Protein AF-A0A3C1GSE6-F1 (afdb_monomer)

Nearest PDB structures (foldseek):
  7pji-assembly1_A  TM=9.623E-01  e=3.183E-30  Pseudomonas aeruginosa
  7pji-assembly1_B-5  TM=9.602E-01  e=8.202E-30  Pseudomonas aeruginosa
  7qem-assembly2_B  TM=7.145E-01  e=1.023E-28  Escherichia coli
  7rgq-assembly1_H  TM=9.235E-01  e=9.334E-24  Homo sapiens
  6rfu-assembly1_A  TM=8.770E-01  e=3.984E-23  Trypanosoma brucei brucei

Mean predicted aligned error: 7.7 Å

Foldseek 3Di:
DCQQQVAFQWAFPWDEAEQQQFQLVVVVVCVVVVHFKHFYAHPPFQATFFIAGVVQPVPDDRRGHGNNVRTGGPVRAAEDEPPDDPVVVVVSCVVVVHFKYFYADPNNGGGTMGGVVSVVVCVVCVPACADPRRGGAAEDEAELDPCRVVVLVVVVVVVHQEYEHDDLAQLDPSNLVVLLVCCVVPVNHAYETDDYADPVSQVSNVVSPHPYYHYDHQPDPPHPRD

Secondary structure (DSSP, 8-state):
-TTTTTS-SSEES---B-TTSBHHHHHHHHHHHT-SEEEEE-TTS-BEEEEEEHHHHTT---TTSBGGGTSEEGGG--EEETT--HHHHHHHHHHHT-SEEEEE-TT-BEEEEEEHHHHHHHHH-TT--B-TTSPBP-EEEE-SSTTHHHHHHHHHTTT-SEEEEE-S-SSSHHHHHHHHHHHHH-TTSEEEEEEE-SHHHHHHHHHTT-SEEEE-SS-STT----

Radius of gyration: 23.15 Å; Cα contacts (8 Å, |Δi|>4): 385; chains: 1; bounding box: 52×35×68 Å

Solvent-accessible surface area (backbone atoms only — not comparable to full-atom values): 12542 Å² total; per-residue (Å²): 94,68,63,53,65,70,38,28,66,48,36,68,77,59,72,68,45,38,47,79,40,30,40,49,56,50,51,51,56,25,60,79,67,73,50,65,59,36,47,24,23,45,83,98,54,52,36,55,49,28,39,39,38,48,86,55,53,76,82,66,78,69,42,78,45,41,37,60,81,54,33,49,46,51,94,75,60,64,70,43,52,80,88,64,52,70,67,58,52,53,47,51,33,60,75,70,72,45,60,64,39,41,23,28,50,99,84,43,26,64,57,27,38,29,48,54,65,40,54,52,51,44,69,78,38,78,85,60,64,54,44,100,73,50,18,44,63,43,74,48,77,41,62,67,55,91,63,35,61,66,52,50,52,55,41,52,77,44,66,52,54,31,41,29,43,54,44,82,60,26,74,33,70,57,46,41,52,46,47,32,48,47,40,72,78,41,67,88,58,42,34,32,39,16,19,27,87,50,70,68,39,50,50,57,36,44,76,39,60,33,74,42,72,41,78,55,66,43,78,50,96,87,47,78,76,107

Structure (mmCIF, N/CA/C/O backbone):
data_AF-A0A3C1GSE6-F1
#
_entry.id   AF-A0A3C1GSE6-F1
#
loop_
_atom_site.group_PDB
_atom_site.id
_atom_site.type_symbol
_atom_site.label_atom_id
_atom_site.label_alt_id
_atom_site.label_comp_id
_atom_site.label_asym_id
_atom_site.label_entity_id
_atom_site.label_seq_id
_atom_site.pdbx_PDB_ins_code
_atom_site.Cartn_x
_atom_site.Cartn_y
_atom_site.Cartn_z
_atom_site.occupancy
_atom_site.B_iso_or_equiv
_atom_site.auth_seq_id
_atom_site.auth_comp_id
_atom_site.auth_asym_id
_atom_site.auth_atom_id
_atom_site.pdbx_PDB_model_num
ATOM 1 N N . ARG A 1 1 ? 6.328 -0.970 2.252 1.00 86.19 1 ARG A N 1
ATOM 2 C CA . ARG A 1 1 ? 5.075 -0.355 1.736 1.00 86.19 1 ARG A CA 1
ATOM 3 C C . ARG A 1 1 ? 4.805 1.066 2.292 1.00 86.19 1 ARG A C 1
ATOM 5 O O . ARG A 1 1 ? 3.653 1.419 2.488 1.00 86.19 1 ARG A O 1
ATOM 12 N N . ARG A 1 2 ? 5.817 1.920 2.544 1.00 84.06 2 ARG A N 1
ATOM 13 C CA . ARG A 1 2 ? 5.595 3.234 3.202 1.00 84.06 2 ARG A CA 1
ATOM 14 C C . ARG A 1 2 ? 4.736 4.198 2.371 1.00 84.06 2 ARG A C 1
ATOM 16 O O . ARG A 1 2 ? 3.789 4.751 2.906 1.00 84.06 2 ARG A O 1
ATOM 23 N N . VAL A 1 3 ? 5.023 4.343 1.073 1.00 89.69 3 VAL A N 1
ATOM 24 C CA . VAL A 1 3 ? 4.269 5.244 0.175 1.00 89.69 3 VAL A CA 1
ATOM 25 C C . VAL A 1 3 ? 2.808 4.804 0.038 1.00 89.69 3 VAL A C 1
ATOM 27 O O . VAL A 1 3 ? 1.908 5.602 0.266 1.00 89.69 3 VAL A O 1
ATOM 30 N N . LYS A 1 4 ? 2.564 3.513 -0.228 1.00 87.12 4 LYS A N 1
ATOM 31 C CA . LYS A 1 4 ? 1.205 2.962 -0.391 1.00 87.12 4 LYS A CA 1
ATOM 32 C C . LYS A 1 4 ? 0.340 3.038 0.873 1.00 87.12 4 LYS A C 1
ATOM 34 O O . LYS A 1 4 ? -0.876 2.983 0.758 1.00 87.12 4 LYS A O 1
ATOM 39 N N . LYS A 1 5 ? 0.956 3.155 2.057 1.00 79.69 5 LYS A N 1
ATOM 40 C CA . LYS A 1 5 ? 0.273 3.332 3.351 1.00 79.69 5 LYS A CA 1
ATOM 41 C C . LYS A 1 5 ? 0.173 4.799 3.797 1.00 79.69 5 LYS A C 1
ATOM 43 O O . LYS A 1 5 ? -0.409 5.060 4.841 1.00 79.69 5 LYS A O 1
ATOM 48 N N . PHE A 1 6 ? 0.772 5.748 3.070 1.00 77.75 6 PHE A N 1
ATOM 49 C CA . PHE A 1 6 ? 0.846 7.145 3.518 1.00 77.75 6 PHE A CA 1
ATOM 50 C C . PHE A 1 6 ? -0.500 7.863 3.426 1.00 77.75 6 PHE A C 1
ATOM 52 O O . PHE A 1 6 ? -0.855 8.653 4.300 1.00 77.75 6 PHE A O 1
ATOM 59 N N . GLU A 1 7 ? -1.234 7.591 2.358 1.00 70.06 7 GLU A N 1
ATOM 60 C CA . GLU A 1 7 ? -2.572 8.099 2.114 1.00 70.06 7 GLU A CA 1
ATOM 61 C C . GLU A 1 7 ? -3.308 6.966 1.423 1.00 70.06 7 GLU A C 1
ATOM 63 O O . GLU A 1 7 ? -2.921 6.550 0.332 1.00 70.06 7 GLU A O 1
ATOM 68 N N . ALA A 1 8 ? -4.288 6.403 2.110 1.00 59.44 8 ALA A N 1
ATOM 69 C CA . ALA A 1 8 ? -5.158 5.380 1.577 1.00 59.44 8 ALA A CA 1
ATOM 70 C C . ALA A 1 8 ? -6.560 5.798 1.997 1.00 59.44 8 ALA A C 1
ATOM 72 O O . ALA A 1 8 ? -6.798 5.985 3.185 1.00 59.44 8 ALA A O 1
ATOM 73 N N . GLY A 1 9 ? -7.488 5.965 1.051 1.00 59.75 9 GLY A N 1
ATOM 74 C CA . GLY A 1 9 ? -8.892 6.244 1.395 1.00 59.75 9 GLY A CA 1
ATOM 75 C C . GLY A 1 9 ? -9.475 5.200 2.362 1.00 59.75 9 GLY A C 1
ATOM 76 O O . GLY A 1 9 ? -10.435 5.466 3.074 1.00 59.75 9 GLY A O 1
ATOM 77 N N . THR A 1 10 ? -8.849 4.023 2.436 1.00 66.44 10 THR A N 1
ATOM 78 C CA . THR A 1 10 ? -9.043 3.007 3.468 1.00 66.44 10 THR A CA 1
ATOM 79 C C . THR A 1 10 ? -7.699 2.353 3.787 1.00 66.44 10 THR A C 1
ATOM 81 O O . THR A 1 10 ? -7.013 1.870 2.884 1.00 66.44 10 THR A O 1
ATOM 84 N N . VAL A 1 11 ? -7.301 2.314 5.061 1.00 69.44 11 VAL A N 1
ATOM 85 C CA . VAL A 1 11 ? -6.131 1.548 5.510 1.00 69.44 11 VAL A CA 1
ATOM 86 C C . VAL A 1 11 ? -6.491 0.065 5.473 1.00 69.44 11 VAL A C 1
ATOM 88 O O . VAL A 1 11 ? -7.218 -0.421 6.338 1.00 69.44 11 VAL A O 1
ATOM 91 N N . VAL A 1 12 ? -5.982 -0.634 4.458 1.00 71.12 12 VAL A N 1
ATOM 92 C CA . VAL A 1 12 ? -6.064 -2.096 4.326 1.00 71.12 12 VAL A CA 1
ATOM 93 C C . VAL A 1 12 ? -5.042 -2.731 5.273 1.00 71.12 12 VAL A C 1
ATOM 95 O O . VAL A 1 12 ? -3.887 -2.293 5.311 1.00 71.12 12 VAL A O 1
ATOM 98 N N . ASP A 1 13 ? -5.474 -3.734 6.038 1.00 77.81 13 ASP A N 1
ATOM 99 C CA . ASP A 1 13 ? -4.710 -4.396 7.108 1.00 77.81 13 ASP A CA 1
ATOM 100 C C . ASP A 1 13 ? -4.177 -3.412 8.175 1.00 77.81 13 ASP A C 1
ATOM 102 O O . ASP A 1 13 ? -2.957 -3.211 8.305 1.00 77.81 13 ASP A O 1
ATOM 106 N N . PRO A 1 14 ? -5.070 -2.730 8.922 1.00 86.81 14 PRO A N 1
ATOM 107 C CA . PRO A 1 14 ? -4.654 -1.859 10.014 1.00 86.81 14 PRO A CA 1
ATOM 108 C C . PRO A 1 14 ? -3.992 -2.678 11.130 1.00 86.81 14 PRO A C 1
ATOM 110 O O . PRO A 1 14 ? -4.272 -3.860 11.316 1.00 86.81 14 PRO A O 1
ATOM 113 N N . ILE A 1 15 ? -3.119 -2.034 11.905 1.00 90.88 15 ILE A N 1
ATOM 114 C CA . ILE A 1 15 ? -2.558 -2.656 13.108 1.00 90.88 15 ILE A CA 1
ATOM 115 C C . ILE A 1 15 ? -3.683 -2.843 14.127 1.00 90.88 15 ILE A C 1
ATOM 117 O O . ILE A 1 15 ? -4.404 -1.892 14.431 1.00 90.88 15 ILE A O 1
ATOM 121 N N . THR A 1 16 ? -3.807 -4.058 14.653 1.00 95.19 16 THR A N 1
ATOM 122 C CA . THR A 1 16 ? -4.832 -4.445 15.626 1.00 95.19 16 THR A CA 1
ATOM 123 C C . THR A 1 16 ? -4.227 -4.809 16.972 1.00 95.19 16 THR A C 1
ATOM 125 O O . THR A 1 16 ? -3.056 -5.180 17.069 1.00 95.19 16 THR A O 1
ATOM 128 N N . VAL A 1 17 ? -5.059 -4.771 18.008 1.00 96.25 17 VAL A N 1
ATOM 129 C CA . VAL A 1 17 ? -4.738 -5.278 19.349 1.00 96.25 17 VAL A CA 1
ATOM 130 C C . VAL A 1 17 ? -5.795 -6.274 19.819 1.00 96.25 17 VAL A C 1
ATOM 132 O O . VAL A 1 17 ? -6.829 -6.446 19.175 1.00 96.25 17 VAL A O 1
ATOM 135 N N . HIS A 1 18 ? -5.532 -6.934 20.943 1.00 97.06 18 HIS A N 1
ATOM 136 C CA . HIS A 1 18 ? -6.451 -7.883 21.572 1.00 97.06 18 HIS A CA 1
ATOM 137 C C . HIS A 1 18 ? -7.008 -7.306 22.876 1.00 97.06 18 HIS A C 1
ATOM 139 O O . HIS A 1 18 ? -6.310 -6.510 23.510 1.00 97.06 18 HIS A O 1
ATOM 145 N N . PRO A 1 19 ? -8.224 -7.694 23.297 1.00 96.75 19 PRO A N 1
ATOM 146 C CA . PRO A 1 19 ? -8.855 -7.124 24.486 1.00 96.75 19 PRO A CA 1
ATOM 147 C C . PRO A 1 19 ? -8.029 -7.328 25.767 1.00 96.75 19 PRO A C 1
ATOM 149 O O . PRO A 1 19 ? -8.020 -6.461 26.631 1.00 96.75 19 PRO A O 1
ATOM 152 N N . GLU A 1 20 ? -7.273 -8.420 25.863 1.00 96.50 20 GLU A N 1
ATOM 153 C CA . GLU A 1 20 ? -6.437 -8.800 27.008 1.00 96.50 20 GLU A CA 1
ATOM 154 C C . GLU A 1 20 ? -5.025 -8.197 26.959 1.00 96.50 20 GLU A C 1
ATOM 156 O O . GLU A 1 20 ? -4.245 -8.377 27.896 1.00 96.50 20 GLU A O 1
ATOM 161 N N . MET A 1 21 ? -4.664 -7.517 25.864 1.00 96.56 21 MET A N 1
ATOM 162 C CA . MET A 1 21 ? -3.403 -6.781 25.777 1.00 96.56 21 MET A CA 1
ATOM 163 C C . MET A 1 21 ? -3.384 -5.693 26.854 1.00 96.56 21 MET A C 1
ATOM 165 O O . MET A 1 21 ? -4.416 -5.091 27.143 1.00 96.56 21 MET A O 1
ATOM 169 N N . THR A 1 22 ? -2.227 -5.433 27.461 1.00 97.19 22 THR A N 1
ATOM 170 C CA . THR A 1 22 ? -2.127 -4.374 28.471 1.00 97.19 22 THR A CA 1
ATOM 171 C C . THR A 1 22 ? -2.100 -2.996 27.812 1.00 97.19 22 THR A C 1
ATOM 173 O O . THR A 1 22 ? -1.607 -2.844 26.691 1.00 97.19 22 THR A O 1
ATOM 176 N N . ILE A 1 23 ? -2.563 -1.962 28.518 1.00 96.00 23 ILE A N 1
ATOM 177 C CA . ILE A 1 23 ? -2.424 -0.574 28.042 1.00 96.00 23 ILE A CA 1
ATOM 178 C C . ILE A 1 23 ? -0.949 -0.217 27.794 1.00 96.00 23 ILE A C 1
ATOM 180 O O . ILE A 1 23 ? -0.641 0.495 26.842 1.00 96.00 23 ILE A O 1
ATOM 184 N N . GLY A 1 24 ? -0.017 -0.730 28.602 1.00 95.50 24 GLY A N 1
ATOM 185 C CA . GLY A 1 24 ? 1.415 -0.503 28.391 1.00 95.50 24 GLY A CA 1
ATOM 186 C C . GLY A 1 24 ? 1.925 -1.034 27.046 1.00 95.50 24 GLY A C 1
ATOM 187 O O . GLY A 1 24 ? 2.712 -0.359 26.381 1.00 95.50 24 GLY A O 1
ATOM 188 N N . ASP A 1 25 ? 1.458 -2.211 26.626 1.00 95.81 25 ASP A N 1
ATOM 189 C CA . ASP A 1 25 ? 1.808 -2.786 25.321 1.00 95.81 25 ASP A CA 1
ATOM 190 C C . ASP A 1 25 ? 1.157 -2.007 24.173 1.00 95.81 25 ASP A C 1
ATOM 192 O O . ASP A 1 25 ? 1.814 -1.733 23.166 1.00 95.81 25 ASP A O 1
ATOM 196 N N . LEU A 1 26 ? -0.101 -1.585 24.353 1.00 95.44 26 LEU A N 1
ATOM 197 C CA . LEU A 1 26 ? -0.802 -0.710 23.414 1.00 95.44 26 LEU A CA 1
ATOM 198 C C . LEU A 1 26 ? -0.024 0.593 23.186 1.00 95.44 26 LEU A C 1
ATOM 200 O O . LEU A 1 26 ? 0.201 0.963 22.036 1.00 95.44 26 LEU A O 1
ATOM 204 N N . LEU A 1 27 ? 0.424 1.263 24.255 1.00 93.06 27 LEU A N 1
ATOM 205 C CA . LEU A 1 27 ? 1.179 2.516 24.156 1.00 93.06 27 LEU A CA 1
ATOM 206 C C . LEU A 1 27 ? 2.449 2.343 23.322 1.00 93.06 27 LEU A C 1
ATOM 208 O O . LEU A 1 27 ? 2.641 3.077 22.354 1.00 93.06 27 LEU A O 1
ATOM 212 N N . ARG A 1 28 ? 3.259 1.321 23.624 1.00 93.81 28 ARG A N 1
ATOM 213 C CA . ARG A 1 28 ? 4.477 1.010 22.855 1.00 93.81 28 ARG A CA 1
ATOM 214 C C . ARG A 1 28 ? 4.169 0.767 21.383 1.00 93.81 28 ARG A C 1
ATOM 216 O O . ARG A 1 28 ? 4.780 1.381 20.517 1.00 93.81 28 ARG A O 1
ATOM 223 N N . LEU A 1 29 ? 3.168 -0.069 21.101 1.00 93.50 29 LEU A N 1
ATOM 224 C CA . LEU A 1 29 ? 2.739 -0.368 19.737 1.00 93.50 29 LEU A CA 1
ATOM 225 C C . LEU A 1 29 ? 2.329 0.905 18.983 1.00 93.50 29 LEU A C 1
ATOM 227 O O . LEU A 1 29 ? 2.688 1.080 17.816 1.00 93.50 29 LEU A O 1
ATOM 231 N N . THR A 1 30 ? 1.577 1.790 19.640 1.00 91.25 30 THR A N 1
ATOM 232 C CA . THR A 1 30 ? 1.107 3.045 19.043 1.00 91.25 30 THR A CA 1
ATOM 233 C C . THR A 1 30 ? 2.225 4.058 18.822 1.00 91.25 30 THR A C 1
ATOM 235 O O . THR A 1 30 ? 2.217 4.722 17.786 1.00 91.25 30 THR A O 1
ATOM 238 N N . GLU A 1 31 ? 3.203 4.150 19.728 1.00 90.06 31 GLU A N 1
ATOM 239 C CA . GLU A 1 31 ? 4.375 5.023 19.592 1.00 90.06 31 GLU A CA 1
ATOM 240 C C . GLU A 1 31 ? 5.297 4.545 18.465 1.00 90.06 31 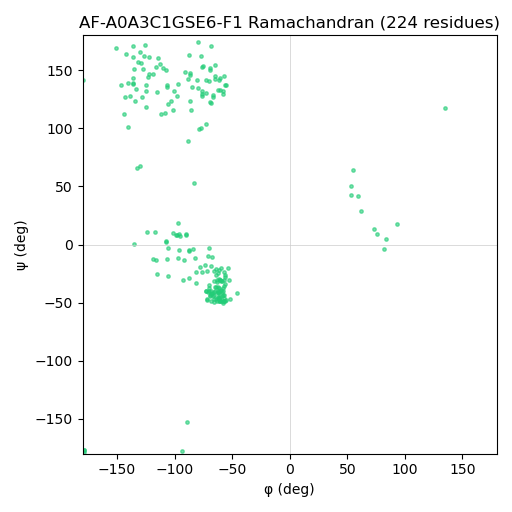GLU A C 1
ATOM 242 O O . GLU A 1 31 ? 5.620 5.324 17.567 1.00 90.06 31 GLU A O 1
ATOM 247 N N . ASP A 1 32 ? 5.628 3.251 18.442 1.00 90.25 32 ASP A N 1
ATOM 248 C CA . ASP A 1 32 ? 6.518 2.649 17.440 1.00 90.25 32 ASP A CA 1
ATOM 249 C C . ASP A 1 32 ? 5.977 2.794 16.009 1.00 90.25 32 ASP A C 1
ATOM 251 O O . ASP A 1 32 ? 6.739 2.886 15.043 1.00 90.25 32 ASP A O 1
ATOM 255 N N . ASN A 1 33 ? 4.649 2.828 15.862 1.00 86.12 33 ASN A N 1
ATOM 256 C CA . ASN A 1 33 ? 3.979 2.927 14.566 1.00 86.12 33 ASN A CA 1
ATOM 257 C C . ASN A 1 33 ? 3.382 4.313 14.281 1.00 86.12 33 ASN A C 1
ATOM 259 O O . ASN A 1 33 ? 2.863 4.527 13.183 1.00 86.12 33 ASN A O 1
ATOM 263 N N . ASN A 1 34 ? 3.469 5.255 15.227 1.00 85.81 34 ASN A N 1
ATOM 264 C CA . ASN A 1 34 ? 2.869 6.590 15.155 1.00 85.81 34 ASN A CA 1
ATOM 265 C C . ASN A 1 34 ? 1.353 6.560 14.833 1.00 85.81 34 ASN A C 1
ATOM 267 O O . ASN A 1 34 ? 0.882 7.226 13.906 1.00 85.81 34 ASN A O 1
ATOM 271 N N . ILE A 1 35 ? 0.588 5.749 15.577 1.00 87.44 35 ILE A N 1
ATOM 272 C CA . ILE A 1 35 ? -0.853 5.508 15.372 1.00 87.44 35 ILE A CA 1
ATOM 273 C C . ILE A 1 35 ? -1.663 6.023 16.568 1.00 87.44 35 ILE A C 1
ATOM 275 O O . ILE A 1 35 ? -1.382 5.685 17.707 1.00 87.44 35 ILE A O 1
ATOM 279 N N . SER A 1 36 ? -2.733 6.787 16.325 1.00 89.38 36 SER A N 1
ATOM 280 C CA . SER A 1 36 ? -3.587 7.362 17.385 1.00 89.38 36 SER A CA 1
ATOM 281 C C . SER A 1 36 ? -4.880 6.582 17.666 1.00 89.38 36 SER A C 1
ATOM 283 O O . SER A 1 36 ? -5.778 7.077 18.347 1.00 89.38 36 SER A O 1
ATOM 285 N N . GLY A 1 37 ? -5.046 5.397 17.085 1.00 92.19 37 GLY A N 1
ATOM 286 C CA . GLY A 1 37 ? -6.183 4.519 17.348 1.00 92.19 37 GLY A CA 1
ATOM 287 C C . GLY A 1 37 ? -6.105 3.226 16.557 1.00 92.19 37 GLY A C 1
ATOM 288 O O . GLY A 1 37 ? -5.687 3.246 15.400 1.00 92.19 37 GLY A O 1
ATOM 289 N N . VAL A 1 38 ? -6.499 2.129 17.193 1.00 94.94 38 VAL A N 1
ATOM 290 C CA . VAL A 1 38 ? -6.351 0.764 16.684 1.00 94.94 38 VAL A CA 1
ATOM 291 C C . VAL A 1 38 ? -7.637 -0.036 16.918 1.00 94.94 38 VAL A C 1
ATOM 293 O O . VAL A 1 38 ? -8.247 0.084 17.986 1.00 94.94 38 VAL A O 1
ATOM 296 N N . PRO A 1 39 ? -8.081 -0.849 15.943 1.00 96.56 39 PRO A N 1
ATOM 297 C CA . PRO A 1 39 ? -9.157 -1.808 16.156 1.00 96.56 39 PRO A CA 1
ATOM 298 C C . PRO A 1 39 ? -8.741 -2.883 17.162 1.00 96.56 39 PRO A C 1
ATOM 300 O O . PRO A 1 39 ? -7.588 -3.325 17.185 1.00 96.56 39 PRO A O 1
ATOM 303 N N . VAL A 1 40 ? -9.702 -3.330 17.963 1.00 97.56 40 VAL A N 1
ATOM 304 C CA . VAL A 1 40 ? -9.545 -4.451 18.888 1.00 97.56 40 VAL A CA 1
ATOM 305 C C . VAL A 1 40 ? -10.232 -5.667 18.277 1.00 97.56 40 VAL A C 1
ATOM 307 O O . VAL A 1 40 ? -11.423 -5.613 17.953 1.00 97.56 40 VAL A O 1
ATOM 310 N N . VAL A 1 41 ? -9.484 -6.757 18.108 1.00 97.38 41 VAL A N 1
ATOM 311 C CA . VAL A 1 41 ? -9.966 -8.010 17.511 1.00 97.38 41 VAL A CA 1
ATOM 312 C C . VAL A 1 41 ? -9.788 -9.187 18.465 1.00 97.38 41 VAL A C 1
ATOM 314 O O . VAL A 1 41 ? -8.824 -9.246 19.235 1.00 97.38 41 VAL A O 1
ATOM 317 N N . GLU A 1 42 ? -10.714 -10.141 18.405 1.00 96.00 42 GLU A N 1
ATOM 318 C CA . GLU A 1 42 ? -10.632 -11.382 19.176 1.00 96.00 42 GLU A CA 1
ATOM 319 C C . GLU A 1 42 ? -9.385 -12.184 18.773 1.00 96.00 42 GLU A C 1
ATOM 321 O O . GLU A 1 42 ? -9.084 -12.364 17.591 1.00 96.00 42 GLU A O 1
ATOM 326 N N . LYS A 1 43 ? -8.639 -12.667 19.768 1.00 92.31 43 LYS A N 1
ATOM 327 C CA . LYS A 1 43 ? -7.331 -13.294 19.566 1.00 92.31 43 LYS A CA 1
ATOM 328 C C . LYS A 1 43 ? -7.396 -14.495 18.619 1.00 92.31 43 LYS A C 1
ATOM 330 O O . LYS A 1 43 ? -8.178 -15.417 18.816 1.00 92.31 43 LYS A O 1
ATOM 335 N N . GLY A 1 44 ? -6.510 -14.509 17.622 1.00 89.25 44 GLY A N 1
ATOM 336 C CA . GLY A 1 44 ? -6.452 -15.574 16.614 1.00 89.25 44 GLY A CA 1
ATOM 337 C C . GLY A 1 44 ? -7.562 -15.501 15.561 1.00 89.25 44 GLY A C 1
ATOM 338 O O . GLY A 1 44 ? -7.705 -16.432 14.771 1.00 89.25 44 GLY A O 1
ATOM 339 N N . THR A 1 45 ? -8.332 -14.413 15.538 1.00 92.25 45 THR A N 1
ATOM 340 C CA . THR A 1 45 ? -9.370 -14.147 14.543 1.00 92.25 45 THR A CA 1
ATOM 341 C C . THR A 1 45 ? -9.287 -12.693 14.074 1.00 92.25 45 THR A C 1
ATOM 343 O O . THR A 1 45 ? -8.617 -11.871 14.695 1.00 92.25 45 THR A O 1
ATOM 346 N N . ASP A 1 46 ? -10.041 -12.362 13.028 1.00 93.00 46 ASP A N 1
ATOM 347 C CA . ASP A 1 46 ? -10.222 -10.976 12.584 1.00 93.00 46 ASP A CA 1
ATOM 348 C C . ASP A 1 46 ? -11.523 -10.352 13.111 1.00 93.00 46 ASP A C 1
ATOM 350 O O . ASP A 1 46 ? -11.907 -9.271 12.674 1.00 93.00 46 ASP A O 1
ATOM 354 N N . LYS A 1 47 ? -12.252 -11.016 14.021 1.00 96.69 47 LYS A N 1
ATOM 355 C CA . LYS A 1 47 ? -13.542 -10.511 14.513 1.00 96.69 47 LYS A CA 1
ATOM 356 C C . LYS A 1 47 ? -13.346 -9.262 15.359 1.00 96.69 47 LYS A C 1
ATOM 358 O O . LYS A 1 47 ? -12.672 -9.305 16.387 1.00 96.69 47 LYS A O 1
ATOM 363 N N . VAL A 1 48 ? -13.986 -8.170 14.953 1.00 97.25 48 VAL A N 1
ATOM 364 C CA . VAL A 1 48 ? -13.905 -6.886 15.654 1.00 97.25 48 VAL A CA 1
ATOM 365 C C . VAL A 1 48 ? -14.761 -6.928 16.918 1.00 97.25 48 VAL A C 1
ATOM 367 O O . VAL A 1 48 ? -15.951 -7.249 16.870 1.00 97.25 48 VAL A O 1
ATOM 370 N N . VAL A 1 49 ? -14.150 -6.571 18.047 1.00 97.50 49 VAL A N 1
ATOM 371 C CA . VAL A 1 49 ? -14.802 -6.491 19.366 1.00 97.50 49 VAL A CA 1
ATOM 372 C C . VAL A 1 49 ? -14.772 -5.084 19.964 1.00 97.50 49 VAL A C 1
ATOM 374 O O . VAL A 1 49 ? -15.493 -4.814 20.921 1.00 97.50 49 VAL A O 1
ATOM 377 N N . GLY A 1 50 ? -13.982 -4.174 19.390 1.00 97.19 50 GLY A N 1
ATOM 378 C CA . GLY A 1 50 ? -13.915 -2.790 19.840 1.00 97.19 50 GLY A CA 1
ATOM 379 C C . GLY A 1 50 ? -12.974 -1.922 19.011 1.00 97.19 50 GLY A C 1
ATOM 380 O O . GLY A 1 50 ? -12.355 -2.371 18.044 1.00 97.19 50 GLY A O 1
ATOM 381 N N . ILE A 1 51 ? -12.837 -0.667 19.423 1.00 97.00 51 ILE A N 1
ATOM 382 C CA . ILE A 1 51 ? -11.781 0.245 18.979 1.00 97.00 51 ILE A CA 1
ATOM 383 C C . ILE A 1 51 ? -11.247 0.986 20.190 1.00 97.00 51 ILE A C 1
ATOM 385 O O . ILE A 1 51 ? -12.004 1.342 21.089 1.00 97.00 51 ILE A O 1
ATOM 389 N N . VAL A 1 52 ? -9.947 1.239 20.207 1.00 96.12 52 VAL A N 1
ATOM 390 C CA . VAL A 1 52 ? -9.330 2.078 21.226 1.00 96.12 52 VAL A CA 1
ATOM 391 C C . VAL A 1 52 ? -8.563 3.203 20.539 1.00 96.12 52 VAL A C 1
ATOM 393 O O . VAL A 1 52 ? -7.906 3.000 19.515 1.00 96.12 52 VAL A O 1
ATOM 396 N N . THR A 1 53 ? -8.671 4.418 21.064 1.00 94.69 53 THR A N 1
ATOM 397 C CA . THR A 1 53 ? -8.098 5.642 20.498 1.00 94.69 53 THR A CA 1
ATOM 398 C C . THR A 1 53 ? -7.319 6.438 21.535 1.00 94.69 53 THR A C 1
ATOM 400 O O . THR A 1 53 ? -7.475 6.254 22.737 1.00 94.69 53 THR A O 1
ATOM 403 N N . HIS A 1 54 ? -6.511 7.397 21.078 1.00 93.00 54 HIS A N 1
ATOM 404 C CA . HIS A 1 54 ? -5.711 8.251 21.954 1.00 93.00 54 HIS A CA 1
ATOM 405 C C . HIS A 1 54 ? -6.529 8.934 23.056 1.00 93.00 54 HIS A C 1
ATOM 407 O O . HIS A 1 54 ? -6.021 9.158 24.150 1.00 93.00 54 HIS A O 1
ATOM 413 N N . ARG A 1 55 ? -7.809 9.238 22.804 1.00 91.81 55 ARG A N 1
ATOM 414 C CA . ARG A 1 55 ? -8.691 9.830 23.817 1.00 91.81 55 ARG A CA 1
ATOM 415 C C . ARG A 1 55 ? -8.906 8.906 25.017 1.00 91.81 55 ARG A C 1
ATOM 417 O O . ARG A 1 55 ? -9.046 9.426 26.122 1.00 91.81 55 ARG A O 1
ATOM 424 N N . ASP A 1 56 ? -8.891 7.601 24.782 1.00 91.62 56 ASP A N 1
ATOM 425 C CA . ASP A 1 56 ? -9.223 6.566 25.756 1.00 91.62 56 ASP A CA 1
ATOM 426 C C . ASP A 1 56 ? -8.033 6.255 26.675 1.00 91.62 56 ASP A C 1
ATOM 428 O O . ASP A 1 56 ? -8.229 6.016 27.857 1.00 91.62 56 ASP A O 1
ATOM 432 N N . TRP A 1 57 ? -6.788 6.338 26.178 1.00 90.31 57 TRP A N 1
ATOM 433 C CA . TRP A 1 57 ? -5.589 6.028 26.981 1.00 90.31 57 TRP A CA 1
ATOM 434 C C . TRP A 1 57 ? -4.744 7.232 27.417 1.00 90.31 57 TRP A C 1
ATOM 436 O O . TRP A 1 57 ? -3.862 7.075 28.258 1.00 90.31 57 TRP A O 1
ATOM 446 N N . ARG A 1 58 ? -4.948 8.442 26.870 1.00 87.81 58 ARG A N 1
ATOM 447 C CA . ARG A 1 58 ? -4.054 9.604 27.120 1.00 87.81 58 ARG A CA 1
ATOM 448 C C . ARG A 1 58 ? -3.877 9.998 28.589 1.00 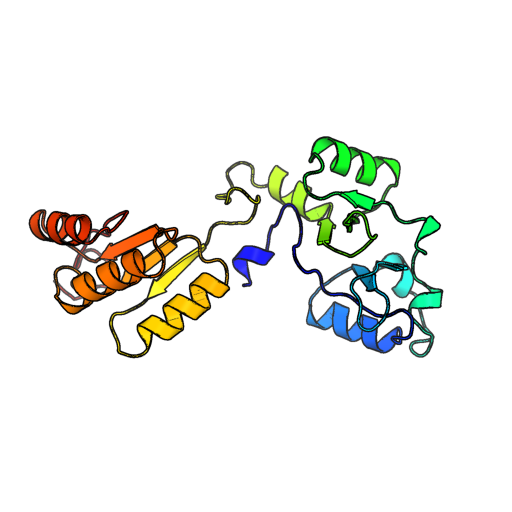87.81 58 ARG A C 1
ATOM 450 O O . ARG A 1 58 ? -2.903 10.667 28.915 1.00 87.81 58 ARG A O 1
ATOM 457 N N . PHE A 1 59 ? -4.828 9.646 29.450 1.00 89.50 59 PHE A N 1
ATOM 458 C CA . PHE A 1 59 ? -4.790 9.950 30.883 1.00 89.50 59 PHE A CA 1
ATOM 459 C C . PHE A 1 59 ? -4.737 8.692 31.748 1.00 89.50 59 PHE A C 1
ATOM 461 O O . PHE A 1 59 ? -4.881 8.781 32.967 1.00 89.50 59 PHE A O 1
ATOM 468 N N . GLU A 1 60 ? -4.516 7.531 31.132 1.00 89.88 60 GLU A N 1
ATOM 469 C CA . GLU A 1 60 ? -4.461 6.280 31.864 1.00 89.88 60 GLU A CA 1
ATOM 470 C C . GLU A 1 60 ? -3.142 6.123 32.607 1.00 89.88 60 GLU A C 1
ATOM 472 O O . GLU A 1 60 ? -2.052 6.275 32.058 1.00 89.88 60 GLU A O 1
ATOM 477 N N . THR A 1 61 ? -3.258 5.806 33.893 1.00 90.81 61 THR A N 1
ATOM 478 C CA . THR A 1 61 ? -2.111 5.651 34.799 1.00 90.81 61 THR A CA 1
ATOM 479 C C . THR A 1 61 ? -1.838 4.188 35.125 1.00 90.81 61 THR A C 1
ATOM 481 O O . THR A 1 61 ? -0.694 3.808 35.385 1.00 90.81 61 THR A O 1
ATOM 484 N N . ASN A 1 62 ? -2.864 3.334 35.067 1.00 93.50 62 ASN A N 1
ATOM 485 C CA . ASN A 1 62 ? -2.715 1.905 35.284 1.00 93.50 62 ASN A CA 1
ATOM 486 C C . ASN A 1 62 ? -2.383 1.188 33.971 1.00 93.50 62 ASN A C 1
ATOM 488 O O . ASN A 1 62 ? -3.257 0.695 33.266 1.00 93.50 62 ASN A O 1
ATOM 492 N N . LEU A 1 63 ? -1.092 1.074 33.666 1.00 93.38 63 LEU A N 1
ATOM 493 C CA . LEU A 1 63 ? -0.624 0.443 32.427 1.00 93.38 63 LEU A CA 1
ATOM 494 C C . LEU A 1 63 ? -0.815 -1.080 32.381 1.00 93.38 63 LEU A C 1
ATOM 496 O O . LEU A 1 63 ? -0.597 -1.685 31.334 1.00 93.38 63 LEU A O 1
ATOM 500 N N . LYS A 1 64 ? -1.182 -1.710 33.503 1.00 95.56 64 LYS A N 1
ATOM 501 C CA . LYS A 1 64 ? -1.355 -3.167 33.601 1.00 95.56 64 LYS A CA 1
ATOM 502 C C . LYS A 1 64 ? -2.782 -3.625 33.316 1.00 95.56 64 LYS A C 1
ATOM 504 O O . LYS A 1 64 ? -2.988 -4.825 33.165 1.00 95.56 64 LYS A O 1
ATOM 509 N N . GLN A 1 65 ? -3.751 -2.711 33.292 1.00 95.75 65 GLN A N 1
ATOM 510 C CA . GLN A 1 65 ? -5.133 -3.071 32.983 1.00 95.75 65 GLN A CA 1
ATOM 511 C C . GLN A 1 65 ? -5.270 -3.465 31.501 1.00 95.75 65 GLN A C 1
ATOM 513 O O . GLN A 1 65 ? -4.465 -3.011 30.674 1.00 95.75 65 GLN A O 1
ATOM 518 N N . PRO A 1 66 ? -6.243 -4.327 31.168 1.00 97.25 66 PRO A N 1
ATOM 519 C CA . PRO A 1 66 ? -6.447 -4.767 29.799 1.00 97.25 66 PRO A CA 1
ATOM 520 C C . PRO A 1 66 ? -7.106 -3.673 28.948 1.00 97.25 66 PRO A C 1
ATOM 522 O O . PRO A 1 66 ? -7.839 -2.822 29.453 1.00 97.25 66 PRO A O 1
ATOM 525 N N . VAL A 1 67 ? -6.862 -3.711 27.636 1.00 97.00 67 VAL A N 1
ATOM 526 C CA . VAL A 1 67 ? -7.463 -2.797 26.649 1.00 97.00 67 VAL A CA 1
ATOM 527 C C . VAL A 1 67 ? -8.995 -2.845 26.681 1.00 97.00 67 VAL A C 1
ATOM 529 O O . VAL A 1 67 ? -9.638 -1.827 26.429 1.00 97.00 67 VAL A O 1
ATOM 532 N N . SER A 1 68 ? -9.586 -3.990 27.033 1.00 96.62 68 SER A N 1
ATOM 533 C CA . SER A 1 68 ? -11.038 -4.162 27.148 1.00 96.62 68 SER A CA 1
ATOM 534 C C . SER A 1 68 ? -11.725 -3.178 28.099 1.00 96.62 68 SER A C 1
ATOM 536 O O . SER A 1 68 ? -12.898 -2.892 27.891 1.00 96.62 68 SER A O 1
ATOM 538 N N . GLU A 1 69 ? -11.021 -2.650 29.107 1.00 96.12 69 GLU A N 1
ATOM 539 C CA . GLU A 1 69 ? -11.595 -1.707 30.083 1.00 96.12 69 GLU A CA 1
ATOM 540 C C . GLU A 1 69 ? -11.761 -0.289 29.528 1.00 96.12 69 GLU A C 1
ATOM 542 O O . GLU A 1 69 ? -12.575 0.479 30.033 1.00 96.12 69 GLU A O 1
ATOM 547 N N . ILE A 1 70 ? -10.987 0.070 28.498 1.00 95.06 70 ILE A N 1
ATOM 548 C CA . ILE A 1 70 ? -10.954 1.435 27.950 1.00 95.06 70 ILE A CA 1
ATOM 549 C C . ILE A 1 70 ? -11.448 1.521 26.504 1.00 95.06 70 ILE A C 1
ATOM 551 O O . ILE A 1 70 ? -11.661 2.616 25.991 1.00 95.06 70 ILE A O 1
ATOM 555 N N . MET A 1 71 ? -11.598 0.391 25.811 1.00 96.19 71 MET A N 1
ATOM 556 C CA . MET A 1 71 ? -12.049 0.393 24.422 1.00 96.19 71 MET A CA 1
ATOM 557 C C . MET A 1 71 ? -13.521 0.805 24.304 1.00 96.19 71 MET A C 1
ATOM 559 O O . MET A 1 71 ? -14.350 0.497 25.159 1.00 96.19 71 MET A O 1
ATOM 563 N N . THR A 1 72 ? -13.878 1.418 23.178 1.00 96.81 72 THR A N 1
ATOM 564 C CA . THR A 1 72 ? -15.282 1.506 22.765 1.00 96.81 72 THR A CA 1
ATOM 565 C C . THR A 1 72 ? -15.751 0.102 22.366 1.00 96.81 72 THR A C 1
ATOM 567 O O . THR A 1 72 ? -15.130 -0.502 21.482 1.00 96.81 72 THR A O 1
ATOM 570 N N . PRO A 1 73 ? -16.808 -0.439 22.998 1.00 96.69 73 PRO A N 1
ATOM 571 C CA . PRO A 1 73 ? -17.236 -1.815 22.785 1.00 96.69 73 PRO A CA 1
ATOM 572 C C . PRO A 1 73 ? -17.986 -1.977 21.460 1.00 96.69 73 PRO A C 1
ATOM 574 O O . PRO A 1 73 ? -18.485 -1.004 20.886 1.00 96.69 73 PRO A O 1
ATOM 577 N N . LYS A 1 74 ? -18.087 -3.226 20.994 1.00 95.31 74 LYS A N 1
ATOM 578 C CA . LYS A 1 74 ? -18.700 -3.619 19.717 1.00 95.31 74 LYS A CA 1
ATOM 579 C C . LYS A 1 74 ? -20.050 -2.951 19.442 1.00 95.31 74 LYS A C 1
ATOM 581 O O . LYS A 1 74 ? -20.295 -2.518 18.320 1.00 95.31 74 LYS A O 1
ATOM 586 N N . GLU A 1 75 ? -20.910 -2.847 20.448 1.00 94.44 75 GLU A N 1
ATOM 587 C CA . GLU A 1 75 ? -22.281 -2.335 20.332 1.00 94.44 75 GLU A CA 1
ATOM 588 C C . GLU A 1 75 ? -22.335 -0.831 20.029 1.00 94.44 75 GLU A C 1
ATOM 590 O O . GLU A 1 75 ? -23.364 -0.327 19.585 1.00 94.44 75 GLU A O 1
ATOM 595 N N . GLN A 1 76 ? -21.236 -0.114 20.273 1.00 94.38 76 GLN A N 1
ATOM 596 C CA . GLN A 1 76 ? -21.106 1.326 20.048 1.00 94.38 76 GLN A CA 1
ATOM 597 C C . GLN A 1 76 ? -20.211 1.650 18.845 1.00 94.38 76 GLN A C 1
ATOM 599 O O . GLN A 1 76 ? -19.939 2.821 18.572 1.00 94.38 76 GLN A O 1
ATOM 604 N N . LEU A 1 77 ? -19.732 0.631 18.126 1.00 95.06 77 LEU A N 1
ATOM 605 C CA . LEU A 1 77 ? -18.878 0.844 16.969 1.00 95.06 77 LEU A CA 1
ATOM 606 C C . LEU A 1 77 ? -19.676 1.382 15.791 1.00 95.06 77 LEU A C 1
ATOM 608 O O . LEU A 1 77 ? -20.667 0.803 15.352 1.00 95.06 77 LEU A O 1
ATOM 612 N N . VAL A 1 78 ? -19.148 2.451 15.209 1.00 95.12 78 VAL A N 1
ATOM 613 C CA . VAL A 1 78 ? -19.561 2.919 13.892 1.00 95.12 78 VAL A CA 1
ATOM 614 C C . VAL A 1 78 ? -18.742 2.157 12.859 1.00 95.12 78 VAL A C 1
ATOM 616 O O . VAL A 1 78 ? -17.5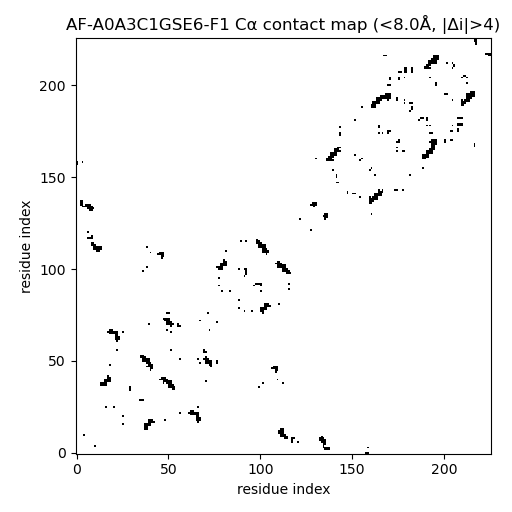11 2.260 12.816 1.00 95.12 78 VAL A O 1
ATOM 619 N N . THR A 1 79 ? -19.434 1.361 12.050 1.00 95.56 79 THR A N 1
ATOM 620 C CA . THR A 1 79 ? -18.827 0.465 11.064 1.00 95.56 79 THR A CA 1
ATOM 621 C C . THR A 1 79 ? -19.456 0.665 9.692 1.00 95.56 79 THR A C 1
ATOM 623 O O . THR A 1 79 ? -20.578 1.158 9.580 1.00 95.56 79 THR A O 1
ATOM 626 N N . VAL A 1 80 ? -18.714 0.303 8.650 1.00 95.00 80 VAL A N 1
ATOM 627 C CA . VAL A 1 80 ? -19.179 0.278 7.258 1.00 95.00 80 VAL A CA 1
ATOM 628 C C . VAL A 1 80 ? -18.704 -1.001 6.579 1.00 95.00 80 VAL A C 1
ATOM 630 O O . VAL A 1 80 ? -17.755 -1.634 7.041 1.00 95.00 80 VAL A O 1
ATOM 633 N N . HIS A 1 81 ? -19.330 -1.367 5.466 1.00 92.81 81 HIS A N 1
ATOM 634 C CA . HIS A 1 81 ? -18.854 -2.463 4.626 1.00 92.81 81 HIS A CA 1
ATOM 635 C C . HIS A 1 81 ? -17.831 -1.978 3.591 1.00 92.81 81 HIS A C 1
ATOM 637 O O . HIS A 1 81 ? -17.709 -0.780 3.313 1.00 92.81 81 HIS A O 1
ATOM 643 N N . GLU A 1 82 ? -17.079 -2.916 3.013 1.00 85.19 82 GLU A N 1
ATOM 644 C CA . GLU A 1 82 ? -16.210 -2.618 1.874 1.00 85.19 82 GLU A CA 1
ATOM 645 C C . GLU A 1 82 ? -17.010 -1.996 0.718 1.00 85.19 82 GLU A C 1
ATOM 647 O O . GLU A 1 82 ? -18.111 -2.433 0.389 1.00 85.19 82 GLU A O 1
ATOM 652 N N . GLY A 1 83 ? -16.443 -0.964 0.089 1.00 81.50 83 GLY A N 1
ATOM 653 C CA . GLY A 1 83 ? -17.085 -0.260 -1.024 1.00 81.50 83 GLY A CA 1
ATOM 654 C C . GLY A 1 83 ? -18.089 0.821 -0.616 1.00 81.50 83 GLY A C 1
ATOM 655 O O . GLY A 1 83 ? -18.705 1.419 -1.497 1.00 81.50 83 GLY A O 1
ATOM 656 N N . GLU A 1 84 ? -18.237 1.110 0.681 1.00 87.75 84 GLU A N 1
ATOM 657 C CA . GLU A 1 84 ? -19.043 2.240 1.143 1.00 87.75 84 GLU A CA 1
ATOM 658 C C . GLU A 1 84 ? -18.561 3.575 0.544 1.00 87.75 84 GLU A C 1
ATOM 660 O O . GLU A 1 84 ? -17.371 3.818 0.329 1.00 87.75 84 GLU A O 1
ATOM 665 N N . SER A 1 85 ? -19.514 4.463 0.274 1.00 85.00 85 SER A N 1
ATOM 666 C CA . SER A 1 85 ? -19.258 5.755 -0.345 1.00 85.00 85 SER A CA 1
ATOM 667 C C . SER A 1 85 ? -18.515 6.717 0.589 1.00 85.00 85 SER A C 1
ATOM 669 O O . SER A 1 85 ? -18.829 6.859 1.774 1.00 85.00 85 SER A O 1
ATOM 671 N N . ASN A 1 86 ? -17.572 7.476 0.023 1.00 83.44 86 ASN A N 1
ATOM 672 C CA . ASN A 1 86 ? -16.851 8.527 0.748 1.00 83.44 86 ASN A CA 1
ATOM 673 C C . ASN A 1 86 ? -17.794 9.566 1.381 1.00 83.44 86 ASN A C 1
ATOM 675 O O . ASN A 1 86 ? -17.495 10.092 2.450 1.00 83.44 86 ASN A O 1
ATOM 679 N N . GLU A 1 87 ? -18.924 9.865 0.737 1.00 85.31 87 GLU A N 1
ATOM 680 C CA . GLU A 1 87 ? -19.931 10.793 1.262 1.00 85.31 87 GLU A CA 1
ATOM 681 C C . GLU A 1 87 ? -20.587 10.255 2.539 1.00 85.31 87 GLU A C 1
ATOM 683 O O . GLU A 1 87 ? -20.656 10.977 3.538 1.00 85.31 87 GLU A O 1
ATOM 688 N N . ASN A 1 88 ? -21.000 8.981 2.548 1.00 89.38 88 ASN A N 1
ATOM 689 C CA . ASN A 1 88 ? -21.584 8.358 3.734 1.00 89.38 88 ASN A CA 1
ATOM 690 C C . ASN A 1 88 ? -20.557 8.234 4.869 1.00 89.38 88 ASN A C 1
ATOM 692 O O . ASN A 1 88 ? -20.859 8.557 6.015 1.00 89.38 88 ASN A O 1
ATOM 696 N N . ILE A 1 89 ? -19.308 7.872 4.557 1.00 90.12 89 ILE A N 1
ATOM 697 C CA . ILE A 1 89 ? -18.235 7.811 5.560 1.00 90.12 89 ILE A CA 1
ATOM 698 C C . ILE A 1 89 ? -17.990 9.189 6.191 1.00 90.12 89 ILE A C 1
ATOM 700 O O . ILE A 1 89 ? -17.923 9.299 7.417 1.00 90.12 89 ILE A O 1
ATOM 704 N N . LYS A 1 90 ? -17.900 10.258 5.384 1.00 88.06 90 LYS A N 1
ATOM 705 C CA . LYS A 1 90 ? -17.770 11.634 5.897 1.00 88.06 90 LYS A CA 1
ATOM 706 C C . LYS A 1 90 ? -18.948 12.010 6.797 1.00 88.06 90 LYS A C 1
ATOM 708 O O . LYS A 1 90 ? -18.738 12.630 7.841 1.00 88.06 90 LYS A O 1
ATOM 713 N N . LYS A 1 91 ? -20.168 11.615 6.421 1.00 91.56 91 LYS A N 1
ATOM 714 C CA . LYS A 1 91 ? -21.369 11.835 7.233 1.00 91.56 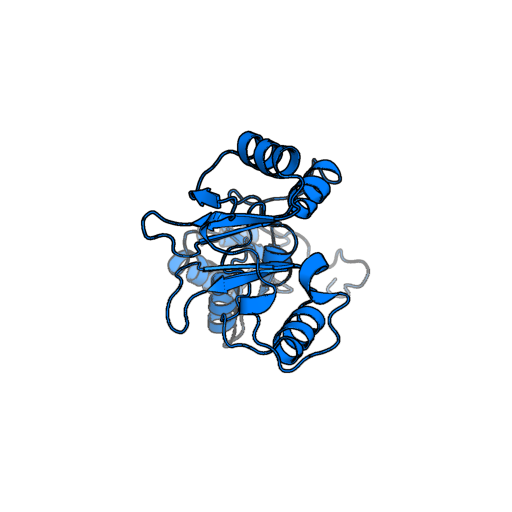91 LYS A CA 1
ATOM 715 C C . LYS A 1 91 ? -21.269 11.121 8.583 1.00 91.56 91 LYS A C 1
ATOM 717 O O . LYS A 1 91 ? -21.463 11.776 9.600 1.00 91.56 91 LYS A O 1
ATOM 722 N N . LEU A 1 92 ? -20.902 9.839 8.606 1.00 93.81 92 LEU A N 1
ATOM 723 C CA . LEU A 1 92 ? -20.742 9.056 9.838 1.00 93.81 92 LEU A CA 1
ATOM 724 C C . LEU A 1 92 ? -19.674 9.647 10.769 1.00 93.81 92 LEU A C 1
ATOM 726 O O . LEU A 1 92 ? -19.919 9.810 11.964 1.00 93.81 92 LEU A O 1
ATOM 730 N N . LEU A 1 93 ? -18.512 10.026 10.221 1.00 90.94 93 LEU A N 1
ATOM 731 C CA . LEU A 1 93 ? -17.447 10.698 10.975 1.00 90.94 93 LEU A CA 1
ATOM 732 C C . LEU A 1 93 ? -17.960 11.990 11.638 1.00 90.94 93 LEU A C 1
ATOM 734 O O . LEU A 1 93 ? -17.678 12.245 12.811 1.00 90.94 93 LEU A O 1
ATOM 738 N N . HIS A 1 94 ? -18.741 12.790 10.905 1.00 90.75 94 HIS A N 1
ATOM 739 C CA . HIS A 1 94 ? -19.302 14.046 11.402 1.00 90.75 94 HIS A CA 1
ATOM 740 C C . HIS A 1 94 ? -20.416 13.837 12.441 1.00 90.75 94 HIS A C 1
ATOM 742 O O . HIS A 1 94 ? -20.389 14.461 13.502 1.00 90.75 94 HIS A O 1
ATOM 748 N N . GLU A 1 95 ? -21.370 12.948 12.153 1.00 94.38 95 GLU A N 1
ATOM 749 C CA . GLU A 1 95 ? -22.542 12.655 12.985 1.00 94.38 95 GLU A CA 1
ATOM 750 C C . GLU A 1 95 ? -22.133 12.107 14.354 1.00 94.38 95 GLU A C 1
ATOM 752 O O . GLU A 1 95 ? -22.568 12.616 15.389 1.00 94.38 95 GLU A O 1
ATOM 757 N N . HIS A 1 96 ? -21.215 11.139 14.368 1.00 93.25 96 HIS A N 1
ATOM 758 C CA . HIS A 1 96 ? -20.729 10.520 15.599 1.00 93.25 96 HIS A CA 1
ATOM 759 C C . HIS A 1 96 ? -19.549 11.269 16.237 1.00 93.25 96 HIS A C 1
ATOM 761 O O . HIS A 1 96 ? -19.123 10.918 17.336 1.00 93.25 96 HIS A O 1
ATOM 767 N N . ARG A 1 97 ? -19.032 12.326 15.589 1.00 91.81 97 ARG A N 1
ATOM 768 C CA . ARG A 1 97 ? -17.875 13.125 16.044 1.00 91.81 97 ARG A CA 1
ATOM 769 C C . ARG A 1 97 ? -16.640 12.267 16.349 1.00 91.81 97 ARG A C 1
ATOM 771 O O . ARG A 1 97 ? -15.943 12.483 17.347 1.00 91.81 97 ARG A O 1
ATOM 778 N N . ILE A 1 98 ? -16.382 11.300 15.475 1.00 91.44 98 ILE A N 1
ATOM 779 C CA . ILE A 1 98 ? -15.266 10.354 15.559 1.00 91.44 98 ILE A CA 1
ATOM 780 C C . ILE A 1 98 ? -14.273 10.590 14.420 1.00 91.44 98 ILE A C 1
ATOM 782 O O . ILE A 1 98 ? -14.612 11.118 13.367 1.00 91.44 98 ILE A O 1
ATOM 786 N N . GLU A 1 99 ? -13.022 10.188 14.633 1.00 90.44 99 GLU A N 1
ATOM 787 C CA . GLU A 1 99 ? -11.942 10.368 13.652 1.00 90.44 99 GLU A CA 1
ATOM 788 C C . GLU A 1 99 ? -11.691 9.131 12.788 1.00 90.44 99 GLU A C 1
ATOM 790 O O . GLU A 1 99 ? -10.902 9.198 11.845 1.00 90.44 99 GLU A O 1
ATOM 795 N N . LYS A 1 100 ? -12.279 7.985 13.147 1.00 91.81 100 LYS A N 1
ATOM 796 C CA . LYS A 1 100 ? -11.994 6.687 12.535 1.00 91.81 100 LYS A CA 1
ATOM 797 C C . LYS A 1 100 ? -13.278 5.877 12.381 1.00 91.81 100 LYS A C 1
ATOM 799 O O . LYS A 1 100 ? -14.083 5.858 13.305 1.00 91.81 100 LYS A O 1
ATOM 804 N N . VAL A 1 101 ? -13.436 5.194 11.251 1.00 93.81 101 VAL A N 1
ATOM 805 C CA . VAL A 1 101 ? -14.546 4.266 10.969 1.00 93.81 101 VAL A CA 1
ATOM 806 C C . VAL A 1 101 ? -13.959 2.913 10.587 1.00 93.81 101 VAL A C 1
ATOM 808 O O . VAL A 1 101 ? -13.033 2.845 9.776 1.00 93.81 101 VAL A O 1
ATOM 811 N N . ILE A 1 102 ? -14.471 1.841 11.188 1.00 94.81 102 ILE A N 1
ATOM 812 C CA . ILE A 1 102 ? -14.005 0.478 10.917 1.00 94.81 102 ILE A CA 1
ATOM 813 C C . ILE A 1 102 ? -14.737 -0.077 9.696 1.00 94.81 102 ILE A C 1
ATOM 815 O O . ILE A 1 102 ? -15.956 0.039 9.596 1.00 94.81 102 ILE A O 1
ATOM 819 N N . VAL A 1 103 ? -13.991 -0.712 8.795 1.00 94.00 103 VAL A N 1
ATOM 820 C CA . VAL A 1 103 ? -14.547 -1.444 7.654 1.00 94.00 103 VAL A CA 1
ATOM 821 C C . VAL A 1 103 ? -14.609 -2.927 8.005 1.00 94.00 103 VAL A C 1
ATOM 823 O O . VAL A 1 103 ? -13.593 -3.492 8.421 1.00 94.00 103 VAL A O 1
ATOM 826 N N . ILE A 1 104 ? -15.776 -3.547 7.846 1.00 95.38 104 ILE A N 1
ATOM 827 C CA . ILE A 1 104 ? -16.041 -4.949 8.190 1.00 95.38 104 ILE A CA 1
ATOM 828 C C . ILE A 1 104 ? -16.631 -5.743 7.018 1.00 95.38 104 ILE A C 1
ATOM 830 O O . ILE A 1 104 ? -17.145 -5.169 6.059 1.00 95.38 104 ILE A O 1
ATOM 834 N N . ASP A 1 105 ? -16.568 -7.072 7.109 1.00 93.88 105 ASP A N 1
ATOM 835 C CA . ASP A 1 105 ? -17.375 -7.981 6.285 1.00 93.88 105 ASP A CA 1
ATOM 836 C C . ASP A 1 105 ? -18.684 -8.408 6.980 1.00 93.88 105 ASP A C 1
ATOM 838 O O . ASP A 1 105 ? -18.988 -7.981 8.096 1.00 93.88 105 ASP A O 1
ATOM 842 N N . ASP A 1 106 ? -19.449 -9.280 6.317 1.00 93.88 106 ASP A N 1
ATOM 843 C CA . ASP A 1 106 ? -20.728 -9.811 6.812 1.00 93.88 106 ASP A CA 1
ATOM 844 C C . ASP A 1 106 ? -20.594 -10.631 8.111 1.00 93.88 106 ASP A C 1
ATOM 846 O O . ASP A 1 106 ? -21.538 -10.714 8.896 1.00 93.88 106 ASP A O 1
ATOM 850 N N . ASP A 1 107 ? -19.410 -11.192 8.381 1.00 94.56 107 ASP A N 1
ATOM 851 C CA . ASP A 1 107 ? -19.090 -11.942 9.603 1.00 94.56 107 ASP A CA 1
ATOM 852 C C . ASP A 1 107 ? -18.533 -11.034 10.723 1.00 94.56 107 ASP A C 1
ATOM 854 O O . ASP A 1 107 ? -18.073 -11.524 11.765 1.00 94.56 107 ASP A O 1
ATOM 858 N N . PHE A 1 108 ? -18.569 -9.709 10.532 1.00 95.06 108 PHE A N 1
ATOM 859 C CA . PHE A 1 108 ? -18.011 -8.703 11.439 1.00 95.06 108 PHE A CA 1
ATOM 860 C C . PHE A 1 108 ? -16.487 -8.828 11.626 1.00 95.06 108 PHE A C 1
ATOM 862 O O . PHE A 1 108 ? -15.937 -8.495 12.686 1.00 95.06 108 PHE A O 1
ATOM 869 N N . ARG A 1 109 ? -15.789 -9.342 10.607 1.00 95.69 109 ARG A N 1
ATOM 870 C CA . ARG A 1 109 ? -14.326 -9.376 10.566 1.00 95.69 109 ARG A CA 1
ATOM 871 C C . ARG A 1 109 ? -13.767 -8.086 9.994 1.00 95.69 109 ARG A C 1
ATOM 873 O O . ARG A 1 109 ? -14.351 -7.487 9.098 1.00 95.69 109 ARG A O 1
ATOM 880 N N . LEU A 1 110 ? -12.611 -7.679 10.501 1.00 95.12 110 LEU A N 1
ATOM 881 C CA . LEU A 1 110 ? -11.917 -6.470 10.103 1.00 95.12 110 LEU A CA 1
ATOM 882 C C . LEU A 1 110 ? -11.422 -6.564 8.660 1.00 95.12 110 LEU A C 1
ATOM 884 O O . LEU A 1 110 ? -10.684 -7.477 8.296 1.00 95.12 110 LEU A O 1
ATOM 888 N N . ARG A 1 111 ? -11.789 -5.570 7.859 1.00 92.44 111 ARG A N 1
ATOM 889 C CA . ARG A 1 111 ? -11.331 -5.400 6.477 1.00 92.44 111 ARG A CA 1
ATOM 890 C C . ARG A 1 111 ? -10.503 -4.140 6.277 1.00 92.44 111 ARG A C 1
ATOM 892 O O . ARG A 1 111 ? -9.629 -4.093 5.416 1.00 92.44 111 ARG A O 1
ATOM 899 N N . GLY A 1 112 ? -10.708 -3.133 7.120 1.00 91.12 112 GLY A N 1
ATOM 900 C CA . GLY A 1 112 ? -9.934 -1.905 7.047 1.00 91.12 112 GLY A CA 1
ATOM 901 C C . GLY A 1 112 ? -10.297 -0.880 8.107 1.00 91.12 112 GLY A C 1
ATOM 902 O O . GLY A 1 112 ? -11.158 -1.094 8.959 1.00 91.12 112 GLY A O 1
ATOM 903 N N . LEU A 1 113 ? -9.621 0.261 8.037 1.00 91.38 113 LEU A N 1
ATOM 904 C CA . LEU A 1 113 ? -9.858 1.413 8.899 1.00 91.38 113 LEU A CA 1
ATOM 905 C C . LEU A 1 113 ? -9.774 2.690 8.066 1.00 91.38 113 LEU A C 1
ATOM 907 O O . LEU A 1 113 ? -8.785 2.913 7.371 1.00 91.38 113 LEU A O 1
ATOM 911 N N . ILE A 1 114 ? -10.792 3.537 8.143 1.00 89.19 114 ILE A N 1
ATOM 912 C CA . ILE A 1 114 ? -10.827 4.824 7.441 1.00 89.19 114 ILE A CA 1
ATOM 913 C C . ILE A 1 114 ? -10.623 5.932 8.458 1.00 89.19 114 ILE A C 1
ATOM 915 O O . ILE A 1 114 ? -11.229 5.889 9.527 1.00 89.19 114 ILE A O 1
ATOM 919 N N . THR A 1 115 ? -9.784 6.920 8.143 1.00 86.94 115 THR A N 1
ATOM 920 C CA . THR A 1 115 ? -9.489 8.030 9.055 1.00 86.94 115 THR A CA 1
ATOM 921 C C . THR A 1 115 ? -9.888 9.381 8.469 1.00 86.94 115 THR A C 1
ATOM 923 O O . THR A 1 115 ? -9.769 9.619 7.268 1.00 86.94 115 THR A O 1
ATOM 926 N N . VAL A 1 116 ? -10.311 10.316 9.325 1.00 84.50 116 VAL A N 1
ATOM 927 C CA . VAL A 1 116 ? -10.619 11.701 8.925 1.00 84.50 116 VAL A CA 1
ATOM 928 C C . VAL A 1 116 ? -9.408 12.401 8.292 1.00 84.50 116 VAL A C 1
ATOM 930 O O . VAL A 1 116 ? -9.556 13.211 7.378 1.00 84.50 116 VAL A O 1
ATOM 933 N N . ASN A 1 117 ? -8.196 12.037 8.724 1.00 79.81 117 ASN A N 1
ATOM 934 C CA . ASN A 1 117 ? -6.954 12.580 8.181 1.00 79.81 117 ASN A CA 1
ATOM 935 C C . ASN A 1 117 ? -6.755 12.229 6.702 1.00 79.81 117 ASN A C 1
ATOM 937 O O . ASN A 1 117 ? -6.151 13.022 5.982 1.00 79.81 117 ASN A O 1
ATOM 941 N N . ASP A 1 118 ? -7.258 11.086 6.230 1.00 76.50 118 ASP A N 1
ATOM 942 C CA . ASP A 1 118 ? -7.146 10.717 4.816 1.00 76.50 118 ASP A CA 1
ATOM 943 C C . ASP A 1 118 ? -8.026 11.616 3.934 1.00 76.50 118 ASP A C 1
ATOM 945 O O . ASP A 1 118 ? -7.601 12.028 2.853 1.00 76.50 118 ASP A O 1
ATOM 949 N N . PHE A 1 119 ? -9.197 12.037 4.428 1.00 76.31 119 PHE A N 1
ATOM 950 C CA . PHE A 1 119 ? -10.030 13.030 3.741 1.00 76.31 119 PHE A CA 1
ATOM 951 C C . PHE A 1 119 ? -9.389 14.419 3.729 1.00 76.31 119 PHE A C 1
ATOM 953 O O . PHE A 1 119 ? -9.376 15.071 2.687 1.00 76.31 119 PHE A O 1
ATOM 960 N N . ALA A 1 120 ? -8.802 14.848 4.850 1.00 75.69 120 ALA A N 1
ATOM 961 C CA . ALA A 1 120 ? -8.101 16.129 4.923 1.00 75.69 120 ALA A CA 1
ATOM 962 C C . ALA A 1 120 ? -6.894 16.180 3.967 1.00 75.69 120 ALA A C 1
ATOM 964 O O . ALA A 1 120 ? -6.665 17.188 3.300 1.00 75.69 120 ALA A O 1
ATOM 965 N N . LYS A 1 121 ? -6.125 15.086 3.849 1.00 74.81 121 LYS A N 1
ATOM 966 C CA . LYS A 1 121 ? -5.027 14.985 2.871 1.00 74.81 121 LYS A CA 1
ATOM 967 C C . LYS A 1 121 ? -5.531 15.096 1.436 1.00 74.81 121 LYS A C 1
ATOM 969 O O . LYS A 1 121 ? -4.910 15.815 0.652 1.00 74.81 121 LYS A O 1
ATOM 974 N N . ALA A 1 122 ? -6.652 14.446 1.121 1.00 74.94 122 ALA A N 1
ATOM 975 C CA . ALA A 1 122 ? -7.257 14.502 -0.204 1.00 74.94 122 ALA A CA 1
ATOM 976 C C . ALA A 1 122 ? -7.758 15.912 -0.561 1.00 74.94 122 ALA A C 1
ATOM 978 O O . ALA A 1 122 ? -7.547 16.355 -1.686 1.00 74.94 122 ALA A O 1
ATOM 979 N N . GLU A 1 123 ? -8.360 16.634 0.388 1.00 78.88 123 GLU A N 1
ATOM 980 C CA . GLU A 1 123 ? -8.797 18.025 0.194 1.00 78.88 123 GLU A CA 1
ATOM 981 C C . GLU A 1 123 ? -7.612 18.989 0.038 1.00 78.88 123 GLU A C 1
ATOM 983 O O . GLU A 1 123 ? -7.634 19.859 -0.830 1.00 78.88 123 GLU A O 1
ATOM 988 N N . ASN A 1 124 ? -6.541 18.794 0.814 1.00 83.56 124 ASN A N 1
ATOM 989 C CA . ASN A 1 124 ? -5.325 19.606 0.714 1.00 83.56 124 ASN A CA 1
ATOM 990 C C . ASN A 1 124 ? -4.510 19.323 -0.561 1.00 83.56 124 ASN A C 1
ATOM 992 O O . ASN A 1 124 ? -3.721 20.167 -0.984 1.00 83.56 124 ASN A O 1
ATOM 996 N N . ASN A 1 125 ? -4.678 18.146 -1.174 1.00 84.50 125 ASN A N 1
ATOM 997 C CA . ASN A 1 125 ? -3.931 17.711 -2.356 1.00 84.50 125 ASN A CA 1
ATOM 998 C C . ASN A 1 125 ? -4.880 17.191 -3.453 1.00 84.50 125 ASN A C 1
ATOM 1000 O O . ASN A 1 125 ? -4.848 16.003 -3.787 1.00 84.50 125 ASN A O 1
ATOM 1004 N N . PRO A 1 126 ? -5.701 18.065 -4.065 1.00 83.81 126 PRO A N 1
ATOM 1005 C CA . PRO A 1 126 ? -6.723 17.645 -5.028 1.00 83.81 126 PRO A CA 1
ATOM 1006 C C . PRO A 1 126 ? -6.130 17.018 -6.299 1.00 83.81 126 PRO A C 1
ATOM 1008 O O . PRO A 1 126 ? -6.762 16.179 -6.930 1.00 83.81 126 PRO A O 1
ATOM 1011 N N . ASN A 1 127 ? -4.891 17.379 -6.646 1.00 88.06 127 ASN A N 1
ATOM 1012 C CA . ASN A 1 127 ? -4.168 16.857 -7.810 1.00 88.06 127 ASN A CA 1
ATOM 1013 C C . ASN A 1 127 ? -3.201 15.709 -7.454 1.00 88.06 127 ASN A C 1
ATOM 1015 O O . ASN A 1 127 ? -2.256 15.444 -8.199 1.00 88.06 127 ASN A O 1
ATOM 1019 N N . ALA A 1 128 ? -3.370 15.060 -6.295 1.00 89.75 128 ALA A N 1
ATOM 1020 C CA . ALA A 1 128 ? -2.516 13.949 -5.885 1.00 89.75 128 ALA A CA 1
ATOM 1021 C C . ALA A 1 128 ? -2.594 12.775 -6.879 1.00 89.75 128 ALA A C 1
ATOM 1023 O O . ALA A 1 128 ? -3.674 12.326 -7.261 1.00 89.75 128 ALA A O 1
ATOM 1024 N N . CYS A 1 129 ? -1.433 12.235 -7.260 1.00 92.25 129 CYS A N 1
ATOM 1025 C CA . CYS A 1 129 ? -1.340 11.093 -8.166 1.00 92.25 129 CYS A CA 1
ATOM 1026 C C . CYS A 1 129 ? -1.676 9.793 -7.421 1.00 92.25 129 CYS A C 1
ATOM 1028 O O . CYS A 1 129 ? -0.841 9.254 -6.687 1.00 92.25 129 CYS A O 1
ATOM 1030 N N . LYS A 1 130 ? -2.909 9.308 -7.593 1.00 87.88 130 LYS A N 1
ATOM 1031 C CA . LYS A 1 130 ? -3.460 8.153 -6.873 1.00 87.88 130 LYS A CA 1
ATOM 1032 C C . LYS A 1 130 ? -3.795 6.985 -7.803 1.00 87.88 130 LYS A C 1
ATOM 1034 O O . LYS A 1 130 ? -4.021 7.169 -9.002 1.00 87.88 130 LYS A O 1
ATOM 1039 N N . ASP A 1 131 ? -3.749 5.776 -7.254 1.00 88.94 131 ASP A N 1
ATOM 1040 C CA . ASP A 1 131 ? -4.272 4.562 -7.876 1.00 88.94 131 ASP A CA 1
ATOM 1041 C C . ASP A 1 131 ? -5.795 4.471 -7.710 1.00 88.94 131 ASP A C 1
ATOM 1043 O O . ASP A 1 131 ? -6.413 5.281 -7.015 1.00 88.94 131 ASP A O 1
ATOM 1047 N N . ASP A 1 132 ? -6.402 3.467 -8.336 1.00 83.50 132 ASP A N 1
ATOM 1048 C CA . ASP A 1 132 ? -7.859 3.285 -8.337 1.00 83.50 132 ASP A CA 1
ATOM 1049 C C . ASP A 1 132 ? -8.413 2.919 -6.944 1.00 83.50 132 ASP A C 1
ATOM 1051 O O . ASP A 1 132 ? -9.619 2.955 -6.720 1.00 83.50 132 ASP A O 1
ATOM 1055 N N . LYS A 1 133 ? -7.532 2.604 -5.980 1.00 78.38 133 LYS A N 1
ATOM 1056 C CA . LYS A 1 133 ? -7.855 2.369 -4.563 1.00 78.38 133 LYS A CA 1
ATOM 1057 C C . LYS A 1 133 ? -7.660 3.631 -3.707 1.00 78.38 133 LYS A C 1
ATOM 1059 O O . LYS A 1 133 ? -7.698 3.564 -2.479 1.00 78.38 133 LYS A O 1
ATOM 1064 N N . GLY A 1 134 ? -7.391 4.780 -4.330 1.00 77.81 134 GLY A N 1
ATOM 1065 C CA . GLY A 1 134 ? -7.157 6.054 -3.655 1.00 77.81 134 GLY A CA 1
ATOM 1066 C C . GLY A 1 134 ? -5.806 6.155 -2.942 1.00 77.81 134 GLY A C 1
ATOM 1067 O O . GLY A 1 134 ? -5.621 7.078 -2.147 1.00 77.81 134 GLY A O 1
ATOM 1068 N N . ARG A 1 135 ? -4.864 5.237 -3.201 1.00 85.81 135 ARG A N 1
ATOM 1069 C CA . ARG A 1 135 ? -3.518 5.252 -2.608 1.00 85.81 135 ARG A CA 1
ATOM 1070 C C . ARG A 1 135 ? -2.555 6.024 -3.492 1.00 85.81 135 ARG A C 1
ATOM 1072 O O . ARG A 1 135 ? -2.666 5.950 -4.710 1.00 85.81 135 ARG A O 1
ATOM 1079 N N . LEU A 1 136 ? -1.554 6.693 -2.923 1.00 90.25 136 LEU A N 1
ATOM 1080 C CA . LEU A 1 136 ? -0.511 7.337 -3.739 1.00 90.25 136 LEU A CA 1
ATOM 1081 C C . LEU A 1 136 ? 0.164 6.330 -4.683 1.00 90.25 136 LEU A C 1
ATOM 1083 O O . LEU A 1 136 ? 0.476 5.203 -4.278 1.00 90.25 136 LEU A O 1
ATOM 1087 N N . ARG A 1 137 ? 0.399 6.734 -5.937 1.00 95.06 137 ARG A N 1
ATOM 1088 C CA . ARG A 1 137 ? 1.175 5.929 -6.890 1.00 95.06 137 ARG A CA 1
ATOM 1089 C C . ARG A 1 137 ? 2.658 5.956 -6.529 1.00 95.06 137 ARG A C 1
ATOM 1091 O O . ARG A 1 137 ? 3.193 6.989 -6.128 1.00 95.06 137 ARG A O 1
ATOM 1098 N N . VAL A 1 138 ? 3.336 4.826 -6.692 1.00 97.19 138 VAL A N 1
ATOM 1099 C CA . VAL A 1 138 ? 4.770 4.672 -6.443 1.00 97.19 138 VAL A CA 1
ATOM 1100 C C . VAL A 1 138 ? 5.447 3.936 -7.593 1.00 97.19 138 VAL A C 1
ATOM 1102 O O . VAL A 1 138 ? 4.975 2.900 -8.060 1.00 97.19 138 VAL A O 1
ATOM 1105 N N . GLY A 1 139 ? 6.584 4.474 -8.030 1.00 97.81 139 GLY A N 1
ATOM 1106 C CA . GLY A 1 139 ? 7.490 3.816 -8.963 1.00 97.81 139 GLY A CA 1
ATOM 1107 C C . GLY A 1 139 ? 8.758 3.334 -8.268 1.00 97.81 139 GLY A C 1
ATOM 1108 O O . GLY A 1 139 ? 9.202 3.943 -7.292 1.00 97.81 139 GLY A O 1
ATOM 1109 N N . ALA A 1 140 ? 9.359 2.259 -8.775 1.00 98.19 140 ALA A N 1
ATOM 1110 C CA . ALA A 1 140 ? 10.647 1.768 -8.295 1.00 98.19 140 ALA A CA 1
ATOM 1111 C C . ALA A 1 140 ? 11.573 1.392 -9.456 1.00 98.19 140 ALA A C 1
ATOM 1113 O O . ALA A 1 140 ? 11.144 0.788 -10.437 1.00 98.19 140 ALA A O 1
ATOM 1114 N N . ALA A 1 141 ? 12.856 1.732 -9.324 1.00 97.88 141 ALA A N 1
ATOM 1115 C CA . ALA A 1 141 ? 13.885 1.337 -10.277 1.00 97.88 141 ALA A CA 1
ATOM 1116 C C . ALA A 1 141 ? 14.497 -0.023 -9.907 1.00 97.88 141 ALA A C 1
ATOM 1118 O O . ALA A 1 141 ? 14.719 -0.323 -8.727 1.00 97.88 141 ALA A O 1
ATOM 1119 N N . VAL A 1 142 ? 14.794 -0.824 -10.927 1.00 97.75 142 VAL A N 1
ATOM 1120 C CA . VAL A 1 142 ? 15.478 -2.116 -10.837 1.00 97.75 142 VAL A CA 1
ATOM 1121 C C . VAL A 1 142 ? 16.548 -2.220 -11.925 1.00 97.75 142 VAL A C 1
ATOM 1123 O O . VAL A 1 142 ? 16.432 -1.596 -12.977 1.00 97.75 142 VAL A O 1
ATOM 1126 N N . GLY A 1 143 ? 17.607 -2.986 -11.661 1.00 96.19 143 GLY A N 1
ATOM 1127 C CA . GLY A 1 143 ? 18.677 -3.235 -12.630 1.00 96.19 143 GLY A CA 1
ATOM 1128 C C . GLY A 1 143 ? 18.403 -4.455 -13.512 1.00 96.19 143 GLY A C 1
ATOM 1129 O O . GLY A 1 143 ? 17.260 -4.840 -13.737 1.00 96.19 143 GLY A O 1
ATOM 1130 N N . THR A 1 144 ? 19.476 -5.080 -13.998 1.00 95.62 144 THR A N 1
ATOM 1131 C CA . THR A 1 144 ? 19.438 -6.315 -14.808 1.00 95.62 144 THR A CA 1
ATOM 1132 C C . THR A 1 144 ? 20.280 -7.451 -14.213 1.00 95.62 144 THR A C 1
ATOM 1134 O O . THR A 1 144 ? 20.505 -8.465 -14.870 1.00 95.62 144 THR A O 1
ATOM 1137 N N . GLY A 1 145 ? 20.747 -7.294 -12.968 1.00 93.56 145 GLY A N 1
ATOM 1138 C CA . GLY A 1 145 ? 21.543 -8.291 -12.247 1.00 93.56 145 GLY A CA 1
ATOM 1139 C C . GLY A 1 145 ? 20.757 -9.551 -11.870 1.00 93.56 145 GLY A C 1
ATOM 1140 O O . GLY A 1 145 ? 19.529 -9.593 -11.985 1.00 93.56 145 GLY A O 1
ATOM 1141 N N . ALA A 1 146 ? 21.467 -10.573 -11.389 1.00 90.62 146 ALA A N 1
ATOM 1142 C CA . ALA A 1 146 ? 20.894 -11.882 -11.061 1.00 90.62 146 ALA A CA 1
ATOM 1143 C C . ALA A 1 146 ? 19.823 -11.833 -9.950 1.00 90.62 146 ALA A C 1
ATOM 1145 O O . ALA A 1 146 ? 18.888 -12.623 -9.967 1.00 90.62 146 ALA A O 1
ATOM 1146 N N . ASP A 1 147 ? 19.917 -10.879 -9.023 1.00 93.06 147 ASP A N 1
ATOM 1147 C CA . ASP A 1 147 ? 18.987 -10.670 -7.904 1.00 93.06 147 ASP A CA 1
ATOM 1148 C C . ASP A 1 147 ? 17.736 -9.849 -8.279 1.00 93.06 147 ASP A C 1
ATOM 1150 O O . ASP A 1 147 ? 16.829 -9.658 -7.464 1.00 93.06 147 ASP A O 1
ATOM 1154 N N . THR A 1 148 ? 17.663 -9.359 -9.521 1.00 95.31 148 THR A N 1
ATOM 1155 C CA . THR A 1 148 ? 16.597 -8.450 -9.968 1.00 95.31 148 THR A CA 1
ATOM 1156 C C . THR A 1 148 ? 15.211 -9.082 -9.868 1.00 95.31 148 THR A C 1
ATOM 1158 O O . THR A 1 148 ? 14.258 -8.390 -9.528 1.00 95.31 148 THR A O 1
ATOM 1161 N N . GLU A 1 149 ? 15.075 -10.377 -10.155 1.00 96.69 149 GLU A N 1
ATOM 1162 C CA . GLU A 1 149 ? 13.769 -11.057 -10.192 1.00 96.69 149 GLU A CA 1
ATOM 1163 C C . GLU A 1 149 ? 13.133 -11.110 -8.803 1.00 96.69 149 GLU A C 1
ATOM 1165 O O . GLU A 1 149 ? 12.024 -10.612 -8.621 1.00 96.69 149 GLU A O 1
ATOM 1170 N N . THR A 1 150 ? 13.889 -11.554 -7.795 1.00 97.31 150 THR A N 1
ATOM 1171 C CA . THR A 1 150 ? 13.456 -11.532 -6.390 1.00 97.31 150 THR A CA 1
ATOM 1172 C C . THR A 1 150 ? 13.109 -10.117 -5.921 1.00 97.31 150 THR A C 1
ATOM 1174 O O . THR A 1 150 ? 12.149 -9.910 -5.178 1.00 97.31 150 THR A O 1
ATOM 1177 N N . ARG A 1 151 ? 13.860 -9.104 -6.373 1.00 97.44 151 ARG A N 1
ATOM 1178 C CA . ARG A 1 151 ? 13.557 -7.703 -6.053 1.00 97.44 151 ARG A CA 1
ATOM 1179 C C . ARG A 1 151 ? 12.253 -7.233 -6.698 1.00 97.44 151 ARG A C 1
ATOM 1181 O O . ARG A 1 151 ? 11.482 -6.537 -6.041 1.00 97.44 151 ARG A O 1
ATOM 1188 N N . VAL A 1 152 ? 12.003 -7.596 -7.956 1.00 98.12 152 VAL A N 1
ATOM 1189 C CA . VAL A 1 152 ? 10.750 -7.295 -8.665 1.00 98.12 152 VAL A CA 1
ATOM 1190 C C . VAL A 1 152 ? 9.567 -7.937 -7.946 1.00 98.12 152 VAL A C 1
ATOM 1192 O O . VAL A 1 152 ? 8.604 -7.238 -7.640 1.00 98.12 152 VAL A O 1
ATOM 1195 N N . GLU A 1 153 ? 9.666 -9.219 -7.601 1.00 98.00 153 GLU A N 1
ATOM 1196 C CA . GLU A 1 153 ? 8.638 -9.943 -6.846 1.00 98.00 153 GLU A CA 1
ATOM 1197 C C . GLU A 1 153 ? 8.312 -9.247 -5.522 1.00 98.00 153 GLU A C 1
ATOM 1199 O O . GLU A 1 153 ? 7.147 -8.976 -5.229 1.00 98.00 153 GLU A O 1
ATOM 1204 N N . ALA A 1 154 ? 9.337 -8.873 -4.749 1.00 97.81 154 ALA A N 1
ATOM 1205 C CA . ALA A 1 154 ? 9.154 -8.177 -3.479 1.00 97.81 154 ALA A CA 1
ATOM 1206 C C . ALA A 1 154 ? 8.508 -6.788 -3.644 1.00 97.81 154 ALA A C 1
ATOM 1208 O O . ALA A 1 154 ? 7.708 -6.372 -2.802 1.00 97.81 154 ALA A O 1
ATOM 1209 N N . LEU A 1 155 ? 8.836 -6.059 -4.717 1.00 98.00 155 LEU A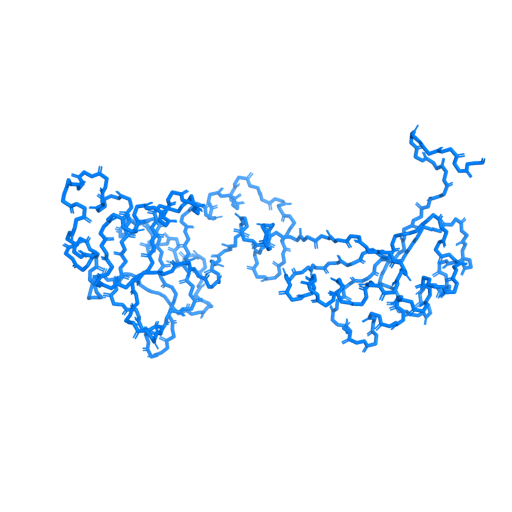 N 1
ATOM 1210 C CA . LEU A 1 155 ? 8.246 -4.751 -5.020 1.00 98.00 155 LEU A CA 1
ATOM 1211 C C . LEU A 1 155 ? 6.782 -4.868 -5.461 1.00 98.00 155 LEU A C 1
ATOM 1213 O O . LEU A 1 155 ? 5.954 -4.072 -5.021 1.00 98.00 155 LEU A O 1
ATOM 1217 N N . ILE A 1 156 ? 6.448 -5.870 -6.275 1.00 97.06 156 ILE A N 1
ATOM 1218 C CA . ILE A 1 156 ? 5.070 -6.152 -6.700 1.00 97.06 156 ILE A CA 1
ATOM 1219 C C . ILE A 1 156 ? 4.233 -6.611 -5.508 1.00 97.06 156 ILE A C 1
ATOM 1221 O O . ILE A 1 156 ? 3.158 -6.067 -5.273 1.00 97.06 156 ILE A O 1
ATOM 1225 N N . ALA A 1 157 ? 4.764 -7.503 -4.668 1.00 95.56 157 ALA A N 1
ATOM 1226 C CA . ALA A 1 157 ? 4.139 -7.860 -3.397 1.00 95.56 157 ALA A CA 1
ATOM 1227 C C . ALA A 1 157 ? 3.977 -6.645 -2.464 1.00 95.56 157 ALA A C 1
ATOM 1229 O O . ALA A 1 157 ? 3.165 -6.664 -1.540 1.00 95.56 157 ALA A O 1
ATOM 1230 N N . ALA A 1 158 ? 4.737 -5.568 -2.673 1.00 94.69 158 ALA A N 1
ATOM 1231 C CA . ALA A 1 158 ? 4.603 -4.302 -1.962 1.00 94.69 158 ALA A CA 1
ATOM 1232 C C . ALA A 1 158 ? 3.646 -3.290 -2.629 1.00 94.69 158 ALA A C 1
ATOM 1234 O O . ALA A 1 158 ? 3.589 -2.152 -2.151 1.00 94.69 158 ALA A O 1
ATOM 1235 N N . ASP A 1 159 ? 2.894 -3.703 -3.655 1.00 94.31 159 ASP A N 1
ATOM 1236 C CA . ASP A 1 159 ? 1.971 -2.887 -4.455 1.00 94.31 159 ASP A CA 1
ATOM 1237 C C . ASP A 1 159 ? 2.649 -1.702 -5.172 1.00 94.31 159 ASP A C 1
ATOM 1239 O O . ASP A 1 159 ? 2.122 -0.586 -5.167 1.00 94.31 159 ASP A O 1
ATOM 1243 N N . VAL A 1 160 ? 3.839 -1.905 -5.755 1.00 97.56 160 VAL A N 1
ATOM 1244 C CA . VAL A 1 160 ? 4.415 -0.915 -6.684 1.00 97.56 160 VAL A CA 1
ATOM 1245 C C . VAL A 1 160 ? 3.491 -0.736 -7.895 1.00 97.56 160 VAL A C 1
ATOM 1247 O O . VAL A 1 160 ? 2.913 -1.706 -8.371 1.00 97.56 160 VAL A O 1
ATOM 1250 N N . ASP A 1 161 ? 3.341 0.490 -8.397 1.00 97.62 161 ASP A N 1
ATOM 1251 C CA . ASP A 1 161 ? 2.456 0.775 -9.535 1.00 97.62 161 ASP A CA 1
ATOM 1252 C C . ASP A 1 161 ? 3.205 0.712 -10.875 1.00 97.62 161 ASP A C 1
ATOM 1254 O O . ASP A 1 161 ? 2.624 0.374 -11.904 1.00 97.62 161 ASP A O 1
ATOM 1258 N N . VAL A 1 162 ? 4.501 1.042 -10.869 1.00 98.38 162 VAL A N 1
ATOM 1259 C CA . VAL A 1 162 ? 5.352 1.044 -12.064 1.00 98.38 162 VAL A CA 1
ATOM 1260 C C . VAL A 1 162 ? 6.792 0.644 -11.740 1.00 98.38 162 VAL A C 1
ATOM 1262 O O . VAL A 1 162 ? 7.382 1.097 -10.756 1.00 98.38 162 VAL A O 1
ATOM 1265 N N . LEU A 1 163 ? 7.381 -0.192 -12.590 1.00 98.62 163 LEU A N 1
ATOM 1266 C CA . LEU A 1 163 ? 8.787 -0.582 -12.517 1.00 98.62 163 LEU A CA 1
ATOM 1267 C C . LEU A 1 163 ? 9.587 0.101 -13.620 1.00 98.62 163 LEU A C 1
ATOM 1269 O O . LEU A 1 163 ? 9.161 0.145 -14.769 1.00 98.62 163 LEU A O 1
ATOM 1273 N N . VAL A 1 164 ? 10.772 0.601 -13.281 1.00 98.50 164 VAL A N 1
ATOM 1274 C CA . VAL A 1 164 ? 11.723 1.160 -14.246 1.00 98.50 164 VAL A CA 1
ATOM 1275 C C . VAL A 1 164 ? 12.928 0.233 -14.323 1.00 98.50 164 VAL A C 1
ATOM 1277 O O . VAL A 1 164 ? 13.667 0.122 -13.347 1.00 98.50 164 VAL A O 1
ATOM 1280 N N . VAL A 1 165 ? 13.137 -0.434 -15.460 1.00 97.88 165 VAL A N 1
ATOM 1281 C CA . VAL A 1 165 ? 14.390 -1.160 -15.713 1.00 97.88 165 VAL A CA 1
ATOM 1282 C C . VAL A 1 165 ? 15.427 -0.116 -16.115 1.00 97.88 165 VAL A C 1
ATOM 1284 O O . VAL A 1 165 ? 15.412 0.376 -17.243 1.00 97.88 165 VAL A O 1
ATOM 1287 N N . ASP A 1 166 ? 16.256 0.278 -15.150 1.00 92.94 166 ASP A N 1
ATOM 1288 C CA . ASP A 1 166 ? 17.114 1.459 -15.220 1.00 92.94 166 ASP A CA 1
ATOM 1289 C C . ASP A 1 166 ? 18.580 1.053 -15.375 1.00 92.94 166 ASP A C 1
ATOM 1291 O O . ASP A 1 166 ? 19.193 0.459 -14.485 1.00 92.94 166 ASP A O 1
ATOM 1295 N N . THR A 1 167 ? 19.151 1.377 -16.531 1.00 90.19 167 THR A N 1
ATOM 1296 C CA . THR A 1 167 ? 20.571 1.179 -16.836 1.00 90.19 167 THR A CA 1
ATOM 1297 C C . THR A 1 167 ? 21.089 2.351 -17.667 1.00 90.19 167 THR A C 1
ATOM 1299 O O . THR A 1 167 ? 20.313 3.089 -18.276 1.00 90.19 167 THR A O 1
ATOM 1302 N N . ALA A 1 168 ? 22.414 2.511 -17.750 1.00 87.56 168 ALA A N 1
ATOM 1303 C CA . ALA A 1 168 ? 23.015 3.549 -18.589 1.00 87.56 168 ALA A CA 1
ATOM 1304 C C . ALA A 1 168 ? 22.671 3.389 -20.086 1.00 87.56 168 ALA A C 1
ATOM 1306 O O . ALA A 1 168 ? 22.571 4.390 -20.794 1.00 87.56 168 ALA A O 1
ATOM 1307 N N . HIS A 1 169 ? 22.470 2.150 -20.559 1.00 91.31 169 HIS A N 1
ATOM 1308 C CA . HIS A 1 169 ? 22.124 1.849 -21.947 1.00 91.31 169 HIS A CA 1
ATOM 1309 C C . HIS A 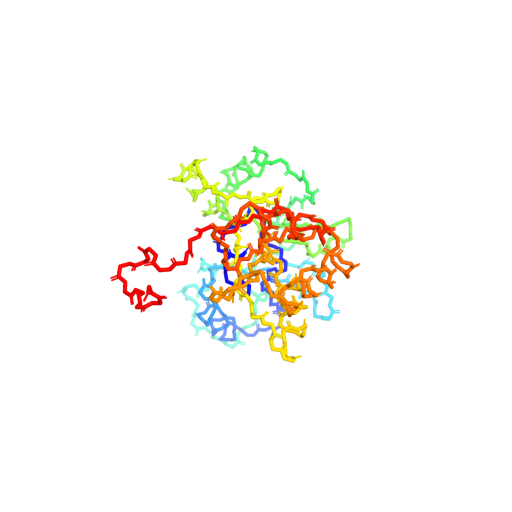1 169 ? 21.076 0.728 -22.053 1.00 91.31 169 HIS A C 1
ATOM 1311 O O . HIS A 1 169 ? 21.373 -0.468 -21.974 1.00 91.31 169 HIS A O 1
ATOM 1317 N N . GLY A 1 170 ? 19.835 1.148 -22.281 1.00 90.00 170 GLY A N 1
ATOM 1318 C CA . GLY A 1 170 ? 18.636 0.319 -22.364 1.00 90.00 170 GLY A CA 1
ATOM 1319 C C . GLY A 1 170 ? 18.513 -0.514 -23.636 1.00 90.00 170 GLY A C 1
ATOM 1320 O O . GLY A 1 170 ? 17.776 -1.493 -23.640 1.00 90.00 170 GLY A O 1
ATOM 1321 N N . HIS A 1 171 ? 19.260 -0.187 -24.697 1.00 94.44 171 HIS A N 1
ATOM 1322 C CA . HIS A 1 171 ? 19.308 -1.004 -25.915 1.00 94.44 171 HIS A CA 1
ATOM 1323 C C . HIS A 1 171 ? 20.307 -2.161 -25.761 1.00 94.44 171 HIS A C 1
ATOM 1325 O O . HIS A 1 171 ? 21.239 -2.331 -26.542 1.00 94.44 171 HIS A O 1
ATOM 1331 N N . SER A 1 172 ? 20.149 -2.936 -24.691 1.00 95.00 172 SER A N 1
ATOM 1332 C CA . SER A 1 172 ? 21.024 -4.053 -24.354 1.00 95.00 172 SER A CA 1
ATOM 1333 C C . SER A 1 172 ? 20.215 -5.319 -24.121 1.00 95.00 172 SER A C 1
ATOM 1335 O O . SER A 1 172 ? 19.071 -5.275 -23.663 1.00 95.00 172 SER A O 1
ATOM 1337 N N . LYS A 1 173 ? 20.838 -6.467 -24.405 1.00 95.19 173 LYS A N 1
ATOM 1338 C CA . LYS A 1 173 ? 20.214 -7.784 -24.242 1.00 95.19 173 LYS A CA 1
ATOM 1339 C C . LYS A 1 173 ? 19.623 -7.965 -22.841 1.00 95.19 173 LYS A C 1
ATOM 1341 O O . LYS A 1 173 ? 18.465 -8.336 -22.723 1.00 95.19 173 LYS A O 1
ATOM 1346 N N . GLY A 1 174 ? 20.380 -7.619 -21.797 1.00 95.25 174 GLY A N 1
ATOM 1347 C CA . GLY A 1 174 ? 19.924 -7.774 -20.414 1.00 95.25 174 GLY A CA 1
ATOM 1348 C C . GLY A 1 174 ? 18.682 -6.942 -20.077 1.00 95.25 174 GLY A C 1
ATOM 1349 O O . GLY A 1 174 ? 17.819 -7.418 -19.347 1.00 95.25 174 GLY A O 1
ATOM 1350 N N . VAL A 1 175 ? 18.552 -5.727 -20.622 1.00 96.38 175 VAL A N 1
ATOM 1351 C CA . VAL A 1 175 ? 17.359 -4.888 -20.402 1.00 96.38 175 VAL A CA 1
ATOM 1352 C C . VAL A 1 175 ? 16.165 -5.450 -21.161 1.00 96.38 175 VAL A C 1
ATOM 1354 O O . VAL A 1 175 ? 15.101 -5.611 -20.571 1.00 96.38 175 VAL A O 1
ATOM 1357 N N . ILE A 1 176 ? 16.351 -5.805 -22.433 1.00 97.19 176 ILE A N 1
ATOM 1358 C CA . ILE A 1 176 ? 15.304 -6.395 -23.279 1.00 97.19 176 ILE A CA 1
ATOM 1359 C C . ILE A 1 176 ? 14.768 -7.688 -22.649 1.00 97.19 176 ILE A C 1
ATOM 1361 O O . ILE A 1 176 ? 13.559 -7.843 -22.478 1.00 97.19 176 ILE A O 1
ATOM 1365 N N . GLU A 1 177 ? 15.662 -8.591 -22.238 1.00 97.12 177 GLU A N 1
ATOM 1366 C CA . GLU A 1 177 ? 15.299 -9.845 -21.572 1.00 97.12 177 GLU A CA 1
ATOM 1367 C C . GLU A 1 177 ? 14.582 -9.592 -20.246 1.00 97.12 177 GLU A C 1
ATOM 1369 O O . GLU A 1 177 ? 13.588 -10.256 -19.952 1.00 97.12 177 GLU A O 1
ATOM 1374 N N . LYS A 1 178 ? 15.034 -8.609 -19.456 1.00 97.69 178 LYS A N 1
ATOM 1375 C CA . LYS A 1 178 ? 14.405 -8.311 -18.169 1.00 97.69 178 LYS A CA 1
ATOM 1376 C C . LYS A 1 178 ? 13.016 -7.703 -18.331 1.00 97.69 178 LYS A C 1
ATOM 1378 O O . LYS A 1 178 ? 12.100 -8.142 -17.645 1.00 97.69 178 LYS A O 1
ATOM 1383 N N . VAL A 1 179 ? 12.830 -6.754 -19.250 1.00 98.06 179 VAL A N 1
ATOM 1384 C CA . VAL A 1 179 ? 11.504 -6.196 -19.568 1.00 98.06 179 VAL A CA 1
ATOM 1385 C C . VAL A 1 179 ? 10.567 -7.309 -20.036 1.00 98.06 179 VAL A C 1
ATOM 1387 O O . VAL A 1 179 ? 9.475 -7.453 -19.486 1.00 98.06 179 VAL A O 1
ATOM 1390 N N . SER A 1 180 ? 11.023 -8.149 -20.972 1.00 98.19 180 SER A N 1
ATOM 1391 C CA . SER A 1 180 ? 10.251 -9.290 -21.472 1.00 98.19 180 SER A CA 1
ATOM 1392 C C . SER A 1 180 ? 9.838 -10.240 -20.343 1.00 98.19 180 SER A C 1
ATOM 1394 O O . SER A 1 180 ? 8.673 -10.630 -20.239 1.00 98.19 180 SER A O 1
ATOM 1396 N N . TRP A 1 181 ? 10.772 -10.570 -19.445 1.00 98.19 181 TRP A N 1
ATOM 1397 C CA . TRP A 1 181 ? 10.506 -11.426 -18.293 1.00 98.19 181 TRP A CA 1
ATOM 1398 C C . TRP A 1 181 ? 9.477 -10.806 -17.341 1.00 98.19 181 TRP A C 1
ATOM 1400 O O . TRP A 1 181 ? 8.542 -11.498 -16.938 1.00 98.19 181 TRP A O 1
ATOM 1410 N N . ILE A 1 182 ? 9.591 -9.510 -17.018 1.00 98.31 182 ILE A N 1
ATOM 1411 C CA . ILE A 1 182 ? 8.629 -8.833 -16.133 1.00 98.31 182 ILE A CA 1
ATOM 1412 C C . ILE A 1 182 ? 7.233 -8.881 -16.755 1.00 98.31 182 ILE A C 1
ATOM 1414 O O . ILE A 1 182 ? 6.292 -9.303 -16.090 1.00 98.31 182 ILE A O 1
ATOM 1418 N N . LYS A 1 183 ? 7.087 -8.520 -18.036 1.00 98.00 183 LYS A N 1
ATOM 1419 C CA . LYS A 1 183 ? 5.779 -8.516 -18.710 1.00 98.00 183 LYS A CA 1
ATOM 1420 C C . LYS A 1 183 ? 5.184 -9.914 -18.863 1.00 98.00 183 LYS A C 1
ATOM 1422 O O . LYS A 1 183 ? 3.967 -10.056 -18.801 1.00 98.00 183 LYS A O 1
ATOM 1427 N N . LYS A 1 184 ? 6.019 -10.948 -19.014 1.00 97.94 184 LYS A N 1
ATOM 1428 C CA . LYS A 1 184 ? 5.567 -12.345 -19.071 1.00 97.94 184 LYS A CA 1
ATOM 1429 C C . LYS A 1 184 ? 5.032 -12.844 -17.726 1.00 97.94 184 LYS A C 1
ATOM 1431 O O . LYS A 1 184 ? 4.010 -13.520 -17.704 1.00 97.94 184 LYS A O 1
ATOM 1436 N N . ASN A 1 185 ? 5.720 -12.542 -16.625 1.00 98.06 185 ASN A N 1
ATOM 1437 C CA . ASN A 1 185 ? 5.362 -13.059 -15.297 1.00 98.06 185 ASN A CA 1
ATOM 1438 C C . ASN A 1 185 ? 4.339 -12.173 -14.567 1.00 98.06 185 ASN A C 1
ATOM 1440 O O . ASN A 1 185 ? 3.526 -12.670 -13.793 1.00 98.06 185 ASN A O 1
ATOM 1444 N N . PHE A 1 186 ? 4.339 -10.868 -14.845 1.00 97.81 186 PHE A N 1
ATOM 1445 C CA . PHE A 1 186 ? 3.494 -9.869 -14.193 1.00 97.81 186 PHE A CA 1
ATOM 1446 C C . PHE A 1 186 ? 2.832 -8.953 -15.234 1.00 97.81 186 PHE A C 1
ATOM 1448 O O . PHE A 1 186 ? 3.101 -7.756 -15.270 1.00 97.81 186 PHE A O 1
ATOM 1455 N N . PRO A 1 187 ? 1.936 -9.472 -16.093 1.00 96.56 187 PRO A N 1
ATOM 1456 C CA . PRO A 1 187 ? 1.382 -8.709 -17.219 1.00 96.56 187 PRO A CA 1
ATOM 1457 C C . PRO A 1 187 ? 0.601 -7.452 -16.805 1.00 96.56 187 PRO A C 1
ATOM 1459 O O . PRO A 1 187 ? 0.462 -6.524 -17.599 1.00 96.56 187 PRO A O 1
ATOM 1462 N N . HIS A 1 188 ? 0.114 -7.408 -15.563 1.00 95.31 188 HIS A N 1
ATOM 1463 C CA . HIS A 1 188 ? -0.637 -6.286 -15.002 1.00 95.31 188 HIS A CA 1
ATOM 1464 C C . HIS A 1 188 ? 0.247 -5.099 -14.583 1.00 95.31 188 HIS A C 1
ATOM 1466 O O . HIS A 1 188 ? -0.269 -3.992 -14.437 1.00 95.31 188 HIS A O 1
ATOM 1472 N N . ILE A 1 189 ? 1.555 -5.302 -14.376 1.00 97.56 189 ILE A N 1
ATOM 1473 C CA . ILE A 1 189 ? 2.449 -4.229 -13.930 1.00 97.56 189 ILE A CA 1
ATOM 1474 C C . ILE A 1 189 ? 2.857 -3.338 -15.104 1.00 97.56 189 ILE A C 1
ATOM 1476 O O . ILE A 1 189 ? 3.105 -3.820 -16.216 1.00 97.56 189 ILE A O 1
ATOM 1480 N N . GLN A 1 190 ? 2.944 -2.034 -14.844 1.00 98.38 190 GLN A N 1
ATOM 1481 C CA . GLN A 1 190 ? 3.490 -1.074 -15.799 1.00 98.38 190 GLN A CA 1
ATOM 1482 C C . GLN A 1 190 ? 5.022 -1.115 -15.760 1.00 98.38 190 GLN A C 1
ATOM 1484 O O . GLN A 1 190 ? 5.621 -1.110 -14.680 1.00 98.38 190 GLN A O 1
ATOM 1489 N N . VAL A 1 191 ? 5.664 -1.134 -16.926 1.00 98.56 191 VAL A N 1
ATOM 1490 C CA . VAL A 1 191 ? 7.122 -1.223 -17.071 1.00 98.56 191 VAL A CA 1
ATOM 1491 C C . VAL A 1 191 ? 7.646 -0.116 -17.976 1.00 98.56 191 VAL A C 1
ATOM 1493 O O . VAL A 1 191 ? 7.227 0.027 -19.123 1.00 98.56 191 VAL A O 1
ATOM 1496 N N . ILE A 1 192 ? 8.627 0.629 -17.472 1.00 98.62 192 ILE A N 1
ATOM 1497 C CA . ILE A 1 192 ? 9.391 1.626 -18.219 1.00 98.62 192 ILE A CA 1
ATOM 1498 C C . ILE A 1 192 ? 10.784 1.060 -18.500 1.00 98.62 192 ILE A C 1
ATOM 1500 O O . ILE A 1 192 ? 11.523 0.734 -17.570 1.00 98.62 192 ILE A O 1
ATOM 1504 N N . GLY A 1 193 ? 11.160 0.956 -19.774 1.00 97.69 193 GLY A N 1
ATOM 1505 C CA . GLY A 1 193 ? 12.499 0.519 -20.181 1.00 97.69 193 GLY A CA 1
ATOM 1506 C C . GLY A 1 193 ? 13.430 1.695 -20.482 1.00 97.69 193 GLY A C 1
ATOM 1507 O O . GLY A 1 193 ? 13.025 2.657 -21.138 1.00 97.69 193 GLY A O 1
ATOM 1508 N N . GLY A 1 194 ? 14.689 1.636 -20.045 1.00 94.94 194 GLY A N 1
ATOM 1509 C CA . GLY A 1 194 ? 15.660 2.678 -20.373 1.00 94.94 194 GLY A CA 1
ATOM 1510 C C . GLY A 1 194 ? 17.075 2.473 -19.822 1.00 94.94 194 GLY A C 1
ATOM 1511 O O . GLY A 1 194 ? 17.400 1.445 -19.234 1.00 94.94 194 GLY A O 1
ATOM 1512 N N . ASN A 1 195 ? 17.974 3.434 -20.034 1.00 96.56 195 ASN A N 1
ATOM 1513 C CA . ASN A 1 195 ? 17.786 4.661 -20.824 1.00 96.56 195 ASN A CA 1
ATOM 1514 C C . ASN A 1 195 ? 18.093 4.456 -22.315 1.00 96.56 195 ASN A C 1
ATOM 1516 O O . ASN A 1 195 ? 19.004 3.714 -22.666 1.00 96.56 195 ASN A O 1
ATOM 1520 N N . ILE A 1 196 ? 17.398 5.159 -23.207 1.00 96.38 196 ILE A N 1
ATOM 1521 C CA . ILE A 1 196 ? 17.637 5.084 -24.659 1.00 96.38 196 ILE A CA 1
ATOM 1522 C C . ILE A 1 196 ? 17.966 6.449 -25.273 1.00 96.38 196 ILE A C 1
ATOM 1524 O O . ILE A 1 196 ? 17.669 7.490 -24.688 1.00 96.38 196 ILE A O 1
ATOM 1528 N N . ALA A 1 197 ? 18.562 6.448 -26.467 1.00 95.44 197 ALA A N 1
ATOM 1529 C CA . ALA A 1 197 ? 18.859 7.663 -27.235 1.00 95.44 197 ALA A CA 1
ATOM 1530 C C . ALA A 1 197 ? 18.496 7.559 -28.731 1.00 95.44 197 ALA A C 1
ATOM 1532 O O . ALA A 1 197 ? 18.718 8.509 -29.475 1.00 95.44 197 ALA A O 1
ATOM 1533 N N . THR A 1 198 ? 17.947 6.426 -29.184 1.00 96.62 198 THR A N 1
ATOM 1534 C CA . THR A 1 198 ? 17.618 6.179 -30.597 1.00 96.62 198 THR A CA 1
ATOM 1535 C C . THR A 1 198 ? 16.200 5.634 -30.754 1.00 96.62 198 THR A C 1
ATOM 1537 O O . THR A 1 198 ? 15.646 5.042 -29.824 1.00 96.62 198 THR A O 1
ATOM 1540 N N . GLY A 1 199 ? 15.619 5.818 -31.945 1.00 97.69 199 GLY A N 1
ATOM 1541 C CA . GLY A 1 199 ? 14.311 5.254 -32.293 1.00 97.69 199 GLY A CA 1
ATOM 1542 C C . GLY A 1 199 ? 14.310 3.724 -32.279 1.00 97.69 199 GLY A C 1
ATOM 1543 O O . GLY A 1 199 ? 13.400 3.128 -31.713 1.00 97.69 199 GLY A O 1
ATOM 1544 N N . ASP A 1 200 ? 15.365 3.090 -32.796 1.00 97.88 200 ASP A N 1
ATOM 1545 C CA . ASP A 1 200 ? 15.491 1.624 -32.815 1.00 97.88 200 ASP A CA 1
ATOM 1546 C C . ASP A 1 200 ? 15.460 1.023 -31.410 1.00 97.88 200 ASP A C 1
ATOM 1548 O O . ASP A 1 200 ? 14.802 0.015 -31.173 1.00 97.88 200 ASP A O 1
ATOM 1552 N N . ALA A 1 201 ? 16.107 1.685 -30.449 1.00 97.31 201 ALA A N 1
ATOM 1553 C CA . ALA A 1 201 ? 16.066 1.269 -29.056 1.00 97.31 201 ALA A CA 1
ATOM 1554 C C . ALA A 1 201 ? 14.651 1.372 -28.462 1.00 97.31 201 ALA A C 1
ATOM 1556 O O . ALA A 1 201 ? 14.252 0.526 -27.661 1.00 97.31 201 ALA A O 1
ATOM 1557 N N . ALA A 1 202 ? 13.880 2.391 -28.858 1.00 97.94 202 ALA A N 1
ATOM 1558 C CA . ALA A 1 202 ? 12.485 2.524 -28.447 1.00 97.94 202 ALA A CA 1
ATOM 1559 C C . ALA A 1 202 ? 11.623 1.393 -29.026 1.00 97.94 202 ALA A C 1
ATOM 1561 O O . ALA A 1 202 ? 10.823 0.804 -28.301 1.00 97.94 202 ALA A O 1
ATOM 1562 N N . LEU A 1 203 ? 11.819 1.066 -30.309 1.00 98.25 203 LEU A N 1
ATOM 1563 C CA . LEU A 1 203 ? 11.131 -0.041 -30.975 1.00 98.25 203 LEU A CA 1
ATOM 1564 C C . LEU A 1 203 ? 11.478 -1.380 -30.314 1.00 98.25 203 LEU A C 1
ATOM 1566 O O . LEU A 1 203 ? 10.569 -2.122 -29.958 1.00 98.25 203 LEU A O 1
ATOM 1570 N N . ALA A 1 204 ? 12.759 -1.638 -30.038 1.00 98.00 204 ALA A N 1
ATOM 1571 C CA . ALA A 1 204 ? 13.207 -2.864 -29.380 1.00 98.00 204 ALA A CA 1
ATOM 1572 C C . ALA A 1 204 ? 12.563 -3.072 -27.997 1.00 98.00 204 ALA A C 1
ATOM 1574 O O . ALA A 1 204 ? 12.189 -4.192 -27.655 1.00 98.00 204 ALA A O 1
ATOM 1575 N N . LEU A 1 205 ? 12.399 -2.005 -27.204 1.00 97.88 205 LEU A N 1
ATOM 1576 C CA . LEU A 1 205 ? 11.730 -2.074 -25.898 1.00 97.88 205 LEU A CA 1
ATOM 1577 C C . LEU A 1 205 ? 10.210 -2.246 -26.022 1.00 97.88 205 LEU A C 1
ATOM 1579 O O . LEU A 1 205 ? 9.621 -3.021 -25.266 1.00 97.88 205 LEU A O 1
ATOM 1583 N N . ARG A 1 206 ? 9.576 -1.557 -26.979 1.00 97.88 206 ARG A N 1
ATOM 1584 C CA . ARG A 1 206 ? 8.148 -1.730 -27.284 1.00 97.88 206 ARG A CA 1
ATOM 1585 C C . ARG A 1 206 ? 7.847 -3.176 -27.676 1.00 97.88 206 ARG A C 1
ATOM 1587 O O . ARG A 1 206 ? 6.872 -3.744 -27.194 1.00 97.88 206 ARG A O 1
ATOM 1594 N N . ASP A 1 207 ? 8.686 -3.774 -28.518 1.00 97.94 207 ASP A N 1
ATOM 1595 C CA . ASP A 1 207 ? 8.465 -5.115 -29.068 1.00 97.94 207 ASP A CA 1
ATOM 1596 C C . ASP A 1 207 ? 8.525 -6.214 -27.994 1.00 97.94 207 ASP A C 1
ATOM 1598 O O . ASP A 1 207 ? 7.902 -7.263 -28.149 1.00 97.94 207 ASP A O 1
ATOM 1602 N N . VAL A 1 208 ? 9.199 -5.959 -26.865 1.00 97.62 208 VAL A N 1
ATOM 1603 C CA . VAL A 1 208 ? 9.186 -6.845 -25.685 1.00 97.62 208 VAL A CA 1
ATOM 1604 C C . VAL A 1 208 ? 8.174 -6.448 -24.607 1.00 97.62 208 VAL A C 1
ATOM 1606 O O . VAL A 1 208 ? 8.163 -7.041 -23.527 1.00 97.62 208 VAL A O 1
ATOM 1609 N N . GLY A 1 209 ? 7.299 -5.485 -24.900 1.00 97.12 209 GLY A N 1
ATOM 1610 C CA . GLY A 1 209 ? 6.143 -5.144 -24.074 1.00 97.12 209 GLY A CA 1
ATOM 1611 C C . GLY A 1 209 ? 6.358 -4.024 -23.056 1.00 97.12 209 GLY A C 1
ATOM 1612 O O . GLY A 1 209 ? 5.557 -3.920 -22.128 1.00 97.12 209 GLY A O 1
ATOM 1613 N N . ALA A 1 210 ? 7.403 -3.198 -23.186 1.00 98.00 210 ALA A N 1
ATOM 1614 C CA . ALA A 1 210 ? 7.514 -1.991 -22.364 1.00 98.00 210 ALA A CA 1
ATOM 1615 C C . ALA A 1 210 ? 6.290 -1.080 -22.574 1.00 98.00 210 ALA A C 1
ATOM 1617 O O . ALA A 1 210 ? 5.926 -0.785 -23.713 1.00 98.00 210 ALA A O 1
ATOM 1618 N N . ASP A 1 211 ? 5.691 -0.597 -21.483 1.00 98.56 211 ASP A N 1
ATOM 1619 C CA . ASP A 1 211 ? 4.538 0.313 -21.524 1.00 98.56 211 ASP A CA 1
ATOM 1620 C C . ASP A 1 211 ? 4.978 1.769 -21.769 1.00 98.56 211 ASP A C 1
ATOM 1622 O O . ASP A 1 211 ? 4.222 2.583 -22.296 1.00 98.56 211 ASP A O 1
ATOM 1626 N N . ALA A 1 212 ? 6.229 2.097 -21.424 1.00 98.31 212 ALA A N 1
ATOM 1627 C CA . ALA A 1 212 ? 6.874 3.360 -21.770 1.00 98.31 212 ALA A CA 1
ATOM 1628 C C . ALA A 1 212 ? 8.399 3.207 -21.903 1.00 98.31 212 ALA A C 1
ATOM 1630 O O . ALA A 1 212 ? 8.996 2.207 -21.496 1.00 98.31 212 ALA A O 1
ATOM 1631 N N . VAL A 1 213 ? 9.051 4.240 -22.441 1.00 97.62 213 VAL A N 1
ATOM 1632 C CA . VAL A 1 213 ? 10.514 4.309 -22.569 1.00 97.62 213 VAL A CA 1
ATOM 1633 C C . VAL A 1 213 ? 11.075 5.545 -21.875 1.00 97.6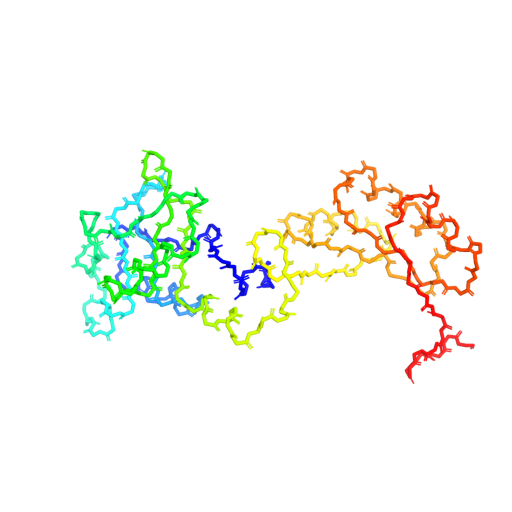2 213 VAL A C 1
ATOM 1635 O O . VAL A 1 213 ? 10.471 6.616 -21.903 1.00 97.62 213 VAL A O 1
ATOM 1638 N N . LYS A 1 214 ? 12.256 5.410 -21.266 1.00 97.62 214 LYS A N 1
ATOM 1639 C CA . LYS A 1 214 ? 12.998 6.513 -20.643 1.00 97.62 214 LYS A CA 1
ATOM 1640 C C . LYS A 1 214 ? 14.130 6.969 -21.565 1.00 97.62 214 LYS A C 1
ATOM 1642 O O . LYS A 1 214 ? 15.062 6.215 -21.842 1.00 97.62 214 LYS A O 1
ATOM 1647 N N . VAL A 1 215 ? 14.045 8.210 -22.042 1.00 96.56 215 VAL A N 1
ATOM 1648 C CA . VAL A 1 215 ? 14.967 8.789 -23.034 1.00 96.56 215 VAL A CA 1
ATOM 1649 C C . VAL A 1 215 ? 16.011 9.679 -22.357 1.00 96.56 215 VAL A C 1
ATOM 1651 O O . VAL A 1 215 ? 15.669 10.543 -21.553 1.00 96.56 215 VAL A O 1
ATOM 1654 N N . GLY A 1 216 ? 17.281 9.490 -22.718 1.00 94.12 216 GLY A N 1
ATOM 1655 C CA . GLY A 1 216 ? 18.393 10.355 -22.329 1.00 94.12 216 GLY A CA 1
ATOM 1656 C C . GLY A 1 216 ? 19.624 9.585 -21.853 1.00 94.12 216 GLY A C 1
ATOM 1657 O O . GLY A 1 216 ? 19.594 8.929 -20.815 1.00 94.12 216 GLY A O 1
ATOM 1658 N N . ILE A 1 217 ? 20.740 9.729 -22.567 1.00 91.69 217 ILE A N 1
ATOM 1659 C CA . ILE A 1 217 ? 22.062 9.211 -22.181 1.00 91.69 217 ILE A CA 1
ATOM 1660 C C . ILE A 1 217 ? 23.037 10.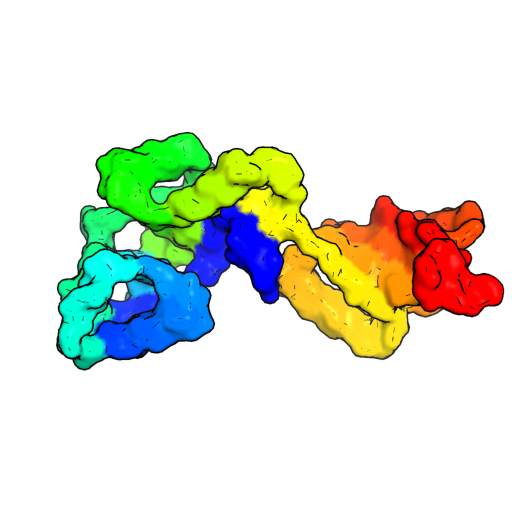393 -22.187 1.00 91.69 217 ILE A C 1
ATOM 1662 O O . ILE A 1 217 ? 23.172 11.069 -23.203 1.00 91.69 217 ILE A O 1
ATOM 1666 N N . GLY A 1 218 ? 23.630 10.722 -21.034 1.00 90.19 218 GLY A N 1
ATOM 1667 C CA . GLY A 1 218 ? 24.496 11.901 -20.889 1.00 90.19 218 GLY A CA 1
ATOM 1668 C C . GLY A 1 218 ? 23.859 13.296 -20.665 1.00 90.19 218 GLY A C 1
ATOM 1669 O O . GLY A 1 218 ? 24.637 14.233 -20.466 1.00 90.19 218 GLY A O 1
ATOM 1670 N N . PRO A 1 219 ? 22.523 13.543 -20.663 1.00 90.25 219 PRO A N 1
ATOM 1671 C CA . PRO A 1 219 ? 22.001 14.905 -20.488 1.00 90.25 219 PRO A CA 1
ATOM 1672 C C . PRO A 1 219 ? 21.918 15.351 -19.020 1.00 90.25 219 PRO A C 1
ATOM 1674 O O . PRO A 1 219 ? 21.672 16.526 -18.763 1.00 90.25 219 PRO A O 1
ATOM 1677 N N . GLY A 1 220 ? 22.087 14.435 -18.059 1.00 91.25 220 GLY A N 1
ATOM 1678 C CA . GLY A 1 220 ? 21.988 14.749 -16.633 1.00 91.25 220 GLY A CA 1
ATOM 1679 C C . GLY A 1 220 ? 23.088 15.708 -16.177 1.00 91.25 220 GLY A C 1
ATOM 1680 O O . GLY A 1 220 ? 24.233 15.571 -16.596 1.00 91.25 220 GLY A O 1
ATOM 1681 N N . SER A 1 221 ?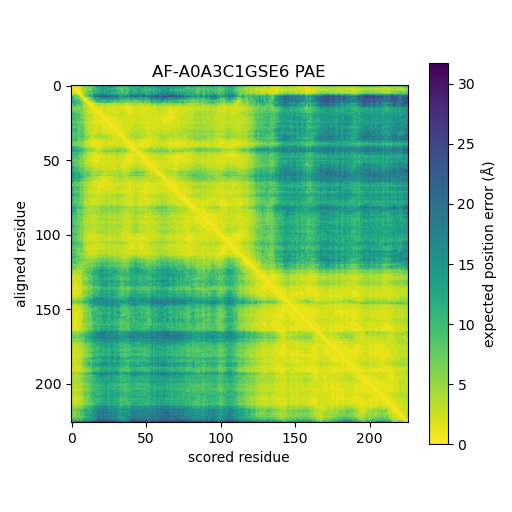 22.755 16.637 -15.278 1.00 93.38 221 SER A N 1
ATOM 1682 C CA . SER A 1 221 ? 23.678 17.673 -14.781 1.00 93.38 221 SER A CA 1
ATOM 1683 C C . SER A 1 221 ? 24.968 17.125 -14.158 1.00 93.38 221 SER A C 1
ATOM 1685 O O . SER A 1 221 ? 25.993 17.795 -14.203 1.00 93.38 221 SER A O 1
ATOM 1687 N N . ILE A 1 222 ? 24.924 15.907 -13.609 1.00 94.44 222 ILE A N 1
ATOM 1688 C CA . ILE A 1 222 ? 26.069 15.206 -13.000 1.00 94.44 222 ILE A CA 1
ATOM 1689 C C . ILE A 1 222 ? 26.589 14.029 -13.842 1.00 94.44 222 ILE A C 1
ATOM 1691 O O . ILE A 1 222 ? 27.460 13.285 -13.400 1.00 94.44 222 ILE A O 1
ATOM 1695 N N . CYS A 1 223 ? 26.012 13.788 -15.021 1.00 90.19 223 CYS A N 1
ATOM 1696 C CA . CYS A 1 223 ? 26.313 12.613 -15.831 1.00 90.19 223 CYS A CA 1
ATOM 1697 C C . CYS A 1 223 ? 27.520 12.881 -16.740 1.00 90.19 223 CYS A C 1
ATOM 1699 O O . CYS A 1 223 ? 27.493 13.801 -17.553 1.00 90.19 223 CYS A O 1
ATOM 1701 N N . THR A 1 224 ? 28.557 12.049 -16.640 1.00 86.56 224 THR A N 1
ATOM 1702 C CA . THR A 1 224 ? 29.792 12.152 -17.440 1.00 86.56 224 THR A CA 1
ATOM 1703 C C . THR A 1 224 ? 29.853 11.158 -18.603 1.00 86.56 224 THR A C 1
ATOM 1705 O O . THR A 1 224 ? 30.892 11.016 -19.228 1.00 86.56 224 THR A O 1
ATOM 1708 N N . THR A 1 225 ? 28.753 10.468 -18.914 1.00 84.81 225 THR A N 1
ATOM 1709 C CA . THR A 1 225 ? 28.681 9.397 -19.932 1.00 84.81 225 THR A CA 1
ATOM 1710 C C . THR A 1 225 ? 28.815 9.888 -21.385 1.00 84.81 225 THR A C 1
ATOM 1712 O O . THR A 1 225 ? 28.762 9.064 -22.291 1.00 84.81 225 THR A O 1
ATOM 1715 N N . ARG A 1 226 ? 28.928 11.203 -21.618 1.00 71.50 226 ARG A N 1
ATOM 1716 C CA . ARG A 1 226 ? 29.043 11.784 -22.967 1.00 71.50 226 ARG A CA 1
ATOM 1717 C C . ARG A 1 226 ? 30.342 11.401 -23.661 1.00 71.50 226 ARG A C 1
ATOM 1719 O O . ARG A 1 226 ? 31.380 11.355 -22.968 1.00 71.50 226 ARG A O 1
#

Sequence (226 aa):
RRVKKFEAGTVVDPITVHPEMTIGDLLRLTEDNNISGVPVVEKGTDKVVGIVTHRDWRFETNLKQPVSEIMTPKEQLVTVHEGESNENIKKLLHEHRIEKVIVIDDDFRLRGLITVNDFAKAENNPNACKDDKGRLRVGAAVGTGADTETRVEALIAADVDVLVVDTAHGHSKGVIEKVSWIKKNFPHIQVIGGNIATGDAALALRDVGADAVKVGIGPGSICTTR

pLDDT: mean 92.05, std 7.07, range [59.44, 98.62]